Protein AF-A0A1Y1Q8K1-F1 (afdb_monomer)

Structure (mmCIF, N/CA/C/O backbone):
data_AF-A0A1Y1Q8K1-F1
#
_entry.id   AF-A0A1Y1Q8K1-F1
#
loop_
_atom_site.group_PDB
_atom_site.id
_atom_site.type_symbol
_atom_site.label_atom_id
_atom_site.label_alt_id
_atom_site.label_comp_id
_atom_site.label_asym_id
_atom_site.label_entity_id
_atom_site.label_seq_id
_atom_site.pdbx_PDB_ins_code
_atom_site.Cartn_x
_atom_site.Cartn_y
_atom_site.Cartn_z
_atom_site.occupancy
_atom_site.B_iso_or_equiv
_atom_site.auth_seq_id
_atom_site.auth_comp_id
_atom_site.auth_asym_id
_atom_site.auth_atom_id
_atom_site.pdbx_PDB_model_num
ATOM 1 N N . MET A 1 1 ? 0.335 31.095 -21.500 1.00 43.53 1 MET A N 1
ATOM 2 C CA . MET A 1 1 ? -0.579 29.959 -21.244 1.00 43.53 1 MET A CA 1
ATOM 3 C C . MET A 1 1 ? 0.100 28.657 -21.674 1.00 43.53 1 MET A C 1
ATOM 5 O O . MET A 1 1 ? -0.058 28.263 -22.816 1.00 43.53 1 MET A O 1
ATOM 9 N N . GLY A 1 2 ? 0.924 28.033 -20.820 1.00 52.88 2 GLY A N 1
ATOM 10 C CA . GLY A 1 2 ? 1.763 26.882 -21.225 1.00 52.88 2 GLY A CA 1
ATOM 11 C C . GLY A 1 2 ? 2.065 25.847 -20.132 1.00 52.88 2 GLY A C 1
ATOM 12 O O . GLY A 1 2 ? 2.843 24.931 -20.366 1.00 52.88 2 GLY A O 1
ATOM 13 N N . LEU A 1 3 ? 1.453 25.977 -18.949 1.00 52.53 3 LEU A N 1
ATOM 14 C CA . LEU A 1 3 ? 1.665 25.068 -17.810 1.00 52.53 3 LEU A CA 1
ATOM 15 C C . LEU A 1 3 ? 0.656 23.904 -17.752 1.00 52.53 3 LEU A C 1
ATOM 17 O O . LEU A 1 3 ? 0.888 22.942 -17.034 1.00 52.53 3 LEU A O 1
ATOM 21 N N . LEU A 1 4 ? -0.437 23.980 -18.523 1.00 53.12 4 LEU A N 1
ATOM 22 C CA . LEU A 1 4 ? -1.500 22.962 -18.601 1.00 53.12 4 LEU A CA 1
ATOM 23 C C . LEU A 1 4 ? -1.521 22.234 -19.957 1.00 53.12 4 LEU A C 1
ATOM 25 O O . LEU A 1 4 ? -2.520 21.631 -20.333 1.00 53.12 4 LEU A O 1
ATOM 29 N N . SER A 1 5 ? -0.436 22.332 -20.728 1.00 52.91 5 SER A N 1
ATOM 30 C CA . SER A 1 5 ? -0.277 21.501 -21.920 1.00 52.91 5 SER A CA 1
ATOM 31 C C . SER A 1 5 ? -0.007 20.070 -21.462 1.00 52.91 5 SER A C 1
ATOM 33 O O . SER A 1 5 ? 0.978 19.834 -20.761 1.00 52.91 5 SER A O 1
ATOM 35 N N . ALA A 1 6 ? -0.847 19.124 -21.889 1.00 56.03 6 ALA A N 1
ATOM 36 C CA . ALA A 1 6 ? -0.693 17.687 -21.636 1.00 56.03 6 ALA A CA 1
ATOM 37 C C . ALA A 1 6 ? 0.669 17.121 -22.095 1.00 56.03 6 ALA A C 1
ATOM 39 O O . ALA A 1 6 ? 1.026 16.005 -21.744 1.00 56.03 6 ALA A O 1
ATOM 40 N N . ASN A 1 7 ? 1.454 17.902 -22.843 1.00 55.75 7 ASN A N 1
ATOM 41 C CA . ASN A 1 7 ? 2.763 17.524 -23.360 1.00 55.75 7 ASN A CA 1
ATOM 42 C C . ASN A 1 7 ? 3.946 17.954 -22.467 1.00 55.75 7 ASN A C 1
ATOM 44 O O . ASN A 1 7 ? 5.096 17.851 -22.887 1.00 55.75 7 ASN A O 1
ATOM 48 N N . ASN A 1 8 ? 3.695 18.489 -21.264 1.00 59.06 8 ASN A N 1
ATOM 49 C CA . ASN A 1 8 ? 4.752 18.905 -20.342 1.00 59.06 8 ASN A CA 1
ATOM 50 C C . ASN A 1 8 ? 4.953 17.845 -19.235 1.00 59.06 8 ASN A C 1
ATOM 52 O O . ASN A 1 8 ? 4.028 17.630 -18.448 1.00 59.06 8 ASN A O 1
ATOM 56 N N . PRO A 1 9 ? 6.141 17.212 -19.114 1.00 60.16 9 PRO A N 1
ATOM 57 C CA . PRO A 1 9 ? 6.414 16.188 -18.098 1.00 60.16 9 PRO A CA 1
ATOM 58 C C . PRO A 1 9 ? 6.069 16.639 -16.670 1.00 60.16 9 PRO A C 1
ATOM 60 O O . PRO A 1 9 ? 5.627 15.837 -15.848 1.00 60.16 9 PRO A O 1
ATOM 63 N N . GLY A 1 10 ? 6.205 17.940 -16.385 1.00 65.31 10 GLY A N 1
ATOM 64 C CA . GLY A 1 10 ? 5.875 18.521 -15.083 1.00 65.31 10 GLY A CA 1
ATOM 65 C C . GLY A 1 10 ? 4.398 18.396 -14.692 1.00 65.31 10 GLY A C 1
ATOM 66 O O . GLY A 1 10 ? 4.093 18.338 -13.504 1.00 65.31 10 GLY A O 1
ATOM 67 N N . PHE A 1 11 ? 3.480 18.292 -15.658 1.00 67.75 11 PHE A N 1
ATOM 68 C CA . PHE A 1 11 ? 2.050 18.132 -15.387 1.00 67.75 11 PHE A CA 1
ATOM 69 C C . PHE A 1 11 ? 1.716 16.737 -14.836 1.00 67.75 11 PHE A C 1
ATOM 71 O O . PHE A 1 11 ? 0.899 16.613 -13.925 1.00 67.75 11 PHE A O 1
ATOM 78 N N . TYR A 1 12 ? 2.389 15.689 -15.320 1.00 66.12 12 TYR A N 1
ATOM 79 C CA . TYR A 1 12 ? 2.242 14.331 -14.782 1.00 66.12 12 TYR A CA 1
ATOM 80 C C . TYR A 1 12 ? 2.806 14.224 -13.365 1.00 66.12 12 TYR A C 1
ATOM 82 O O . TYR A 1 12 ? 2.171 13.644 -12.487 1.00 66.12 12 TYR A O 1
ATOM 90 N N . VAL A 1 13 ? 3.958 14.853 -13.116 1.00 70.00 13 VAL A N 1
ATOM 91 C CA . VAL A 1 13 ? 4.560 14.915 -11.776 1.00 70.00 13 VAL A CA 1
ATOM 92 C C . VAL A 1 13 ? 3.654 15.680 -10.808 1.00 70.00 13 VAL A C 1
ATOM 94 O O . VAL A 1 13 ? 3.443 15.228 -9.685 1.00 70.00 13 VAL A O 1
ATOM 97 N N . ALA A 1 14 ? 3.064 16.797 -11.243 1.00 73.94 14 ALA A N 1
ATOM 98 C CA . ALA A 1 14 ? 2.140 17.583 -10.429 1.00 73.94 14 ALA A CA 1
ATOM 99 C C . ALA A 1 14 ? 0.834 16.832 -10.119 1.00 73.94 14 ALA A C 1
ATOM 101 O O . ALA A 1 14 ? 0.368 16.881 -8.983 1.00 73.94 14 ALA A O 1
ATOM 102 N N . GLN A 1 15 ? 0.263 16.105 -11.084 1.00 73.06 15 GLN A N 1
ATOM 103 C CA . GLN A 1 15 ? -0.913 15.260 -10.850 1.00 73.06 15 GLN A CA 1
ATOM 104 C C . GLN A 1 15 ? -0.607 14.104 -9.897 1.00 73.06 15 GLN A C 1
ATOM 106 O O . GLN A 1 15 ? -1.359 13.886 -8.950 1.00 73.06 15 GLN A O 1
ATOM 111 N N . ALA A 1 16 ? 0.510 13.402 -10.100 1.00 69.62 16 ALA A N 1
ATOM 112 C CA . ALA A 1 16 ? 0.930 12.316 -9.221 1.00 69.6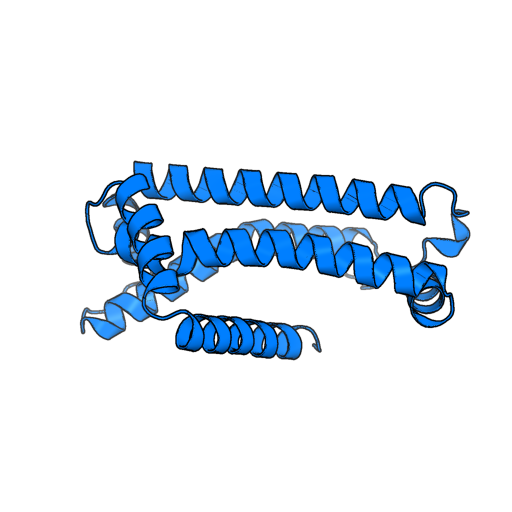2 16 ALA A CA 1
ATOM 113 C C . ALA A 1 16 ? 1.173 12.820 -7.790 1.00 69.62 16 ALA A C 1
ATOM 115 O O . ALA A 1 16 ? 0.673 12.230 -6.834 1.00 69.62 16 ALA A O 1
ATOM 116 N N . ALA A 1 17 ? 1.867 13.952 -7.636 1.00 69.31 17 ALA A N 1
ATOM 117 C CA . ALA A 1 17 ? 2.089 14.587 -6.340 1.00 69.31 17 ALA A CA 1
ATOM 118 C C . ALA A 1 17 ? 0.776 15.064 -5.696 1.00 69.31 17 ALA A C 1
ATOM 120 O O . ALA A 1 17 ? 0.555 14.844 -4.505 1.00 69.31 17 ALA A O 1
ATOM 121 N N . GLY A 1 18 ? -0.119 15.670 -6.481 1.00 71.19 18 GLY A N 1
ATOM 122 C CA . GLY A 1 18 ? -1.431 16.126 -6.028 1.00 71.19 18 GLY A CA 1
ATOM 123 C C . GLY A 1 18 ? -2.316 14.978 -5.549 1.00 71.19 18 GLY A C 1
ATOM 124 O O . GLY A 1 18 ? -2.902 15.069 -4.474 1.00 71.19 18 GLY A O 1
ATOM 125 N N . PHE A 1 19 ? -2.361 13.868 -6.287 1.00 73.69 19 PHE A N 1
ATOM 126 C CA . PHE A 1 19 ? -3.080 12.662 -5.879 1.00 73.69 19 PHE A CA 1
ATOM 127 C C . PHE A 1 19 ? -2.459 12.018 -4.636 1.00 73.69 19 PHE A C 1
ATOM 129 O O . PHE A 1 19 ? -3.180 11.613 -3.731 1.00 73.69 19 PHE A O 1
ATOM 136 N N . MET A 1 20 ? -1.130 11.966 -4.541 1.00 70.62 20 MET A N 1
ATOM 137 C CA . MET A 1 20 ? -0.438 11.401 -3.380 1.00 70.62 20 MET A CA 1
ATOM 138 C C . MET A 1 20 ? -0.690 12.215 -2.102 1.00 70.62 20 MET A C 1
ATOM 140 O O . MET A 1 20 ? -0.784 11.643 -1.018 1.00 70.62 20 MET A O 1
ATOM 144 N N . LEU A 1 21 ? -0.848 13.537 -2.233 1.00 69.19 21 LEU A N 1
ATOM 145 C CA . LEU A 1 21 ? -1.208 14.430 -1.135 1.00 69.19 21 LEU A CA 1
ATOM 146 C C . LEU A 1 21 ? -2.698 14.357 -0.795 1.00 69.19 21 LEU A C 1
ATOM 148 O O . LEU A 1 21 ? -3.026 14.198 0.371 1.00 69.19 21 LEU A O 1
ATOM 152 N N . LEU A 1 22 ? -3.599 14.466 -1.776 1.00 68.00 22 LEU A N 1
ATOM 153 C CA . LEU A 1 22 ? -5.049 14.573 -1.552 1.00 68.00 22 LEU A CA 1
ATOM 154 C C . LEU A 1 22 ? -5.743 13.219 -1.357 1.00 68.00 22 LEU A C 1
ATOM 156 O O . LEU A 1 22 ? -6.717 13.130 -0.610 1.00 68.00 22 LEU A O 1
ATOM 160 N N . GLY A 1 23 ? -5.249 12.167 -2.006 1.00 66.00 23 GLY A N 1
ATOM 161 C CA . GLY A 1 23 ? -5.830 10.823 -2.018 1.00 66.00 23 GLY A CA 1
ATOM 162 C C . GLY A 1 23 ? -6.049 10.236 -0.622 1.00 66.00 23 GLY A C 1
ATOM 163 O O . GLY A 1 23 ? -7.168 9.811 -0.334 1.00 66.00 23 GLY A O 1
ATOM 164 N N . PRO A 1 24 ? -5.055 10.269 0.287 1.00 63.66 24 PRO A N 1
ATOM 165 C CA . PRO A 1 24 ? -5.231 9.803 1.660 1.00 63.66 24 PRO A CA 1
ATOM 166 C C . PRO A 1 24 ? -6.322 10.569 2.420 1.00 63.66 24 PRO A C 1
ATOM 168 O O . PRO A 1 24 ? -7.135 9.951 3.104 1.00 63.66 24 PRO A O 1
ATOM 171 N N . PHE A 1 25 ? -6.398 11.897 2.274 1.00 63.59 25 PHE A N 1
ATOM 172 C CA . PHE A 1 25 ? -7.424 12.701 2.951 1.00 63.59 25 PHE A CA 1
ATOM 173 C C . PHE A 1 25 ? -8.827 12.425 2.406 1.00 63.59 25 PHE A C 1
ATOM 175 O O . PHE A 1 25 ? -9.774 12.304 3.183 1.00 63.59 25 PHE A O 1
ATOM 182 N N . LEU A 1 26 ? -8.963 12.285 1.084 1.00 68.12 26 LEU A N 1
ATOM 183 C CA . LEU A 1 26 ? -10.236 11.948 0.445 1.00 68.12 26 LEU A CA 1
ATOM 184 C C . LEU A 1 26 ? -10.705 10.542 0.836 1.00 68.12 26 LEU A C 1
ATOM 186 O O . LEU A 1 26 ? -11.867 10.370 1.201 1.00 68.12 26 LEU A O 1
ATOM 190 N N . ALA A 1 27 ? -9.804 9.556 0.828 1.00 68.00 27 ALA A N 1
ATOM 191 C CA . ALA A 1 27 ? -10.105 8.188 1.241 1.00 68.00 27 ALA A CA 1
ATOM 192 C C . ALA A 1 27 ? -10.562 8.121 2.706 1.00 68.00 27 ALA A C 1
ATOM 194 O O . ALA A 1 27 ? -11.553 7.459 3.012 1.00 68.00 27 ALA A O 1
ATOM 195 N N . LEU A 1 28 ? -9.896 8.855 3.603 1.00 63.88 28 LEU A N 1
ATOM 196 C CA . LEU A 1 28 ? -10.289 8.951 5.012 1.00 63.88 28 LEU A CA 1
ATOM 197 C C . LEU A 1 28 ? -11.667 9.606 5.184 1.00 63.88 28 LEU A C 1
ATOM 199 O O . LEU A 1 28 ? -12.483 9.115 5.963 1.00 63.88 28 LEU A O 1
ATOM 203 N N . GLY A 1 29 ? -11.953 10.677 4.438 1.00 62.97 29 GLY A N 1
ATOM 204 C CA . GLY A 1 29 ? -13.259 11.339 4.462 1.00 62.97 29 GLY A CA 1
ATOM 205 C C . GLY A 1 29 ? -14.397 10.431 3.983 1.00 62.97 29 GLY A C 1
ATOM 206 O O . GLY A 1 29 ? -15.439 10.353 4.634 1.00 62.97 29 GLY A O 1
ATOM 207 N N . LEU A 1 30 ? -14.189 9.705 2.879 1.00 66.94 30 LEU A N 1
ATOM 208 C CA . LEU A 1 30 ? -15.164 8.752 2.333 1.00 66.94 30 LEU A CA 1
ATOM 209 C C . LEU A 1 30 ? -15.401 7.560 3.268 1.00 66.94 30 LEU A C 1
ATOM 211 O O . LEU A 1 30 ? -16.545 7.133 3.438 1.00 66.94 30 LEU A O 1
ATOM 215 N N . TYR A 1 31 ? -14.342 7.047 3.896 1.00 67.75 31 TYR A N 1
ATOM 216 C CA . TYR A 1 31 ? -14.444 5.943 4.845 1.00 67.75 31 TYR A CA 1
ATOM 217 C C . TYR A 1 31 ? -15.311 6.318 6.055 1.00 67.75 31 TYR A C 1
ATOM 219 O O . TYR A 1 31 ? -16.233 5.585 6.416 1.00 67.75 31 TYR A O 1
ATOM 227 N N . ASP A 1 32 ? -15.073 7.492 6.644 1.00 63.34 32 ASP A N 1
ATOM 228 C CA . ASP A 1 32 ? -15.844 7.953 7.800 1.00 63.34 32 ASP A CA 1
ATOM 229 C C . ASP A 1 32 ? -17.311 8.260 7.442 1.00 63.34 32 ASP A C 1
ATOM 231 O O . ASP A 1 32 ? -18.221 7.951 8.211 1.00 63.34 32 ASP A O 1
ATOM 235 N N . LEU A 1 33 ? -17.569 8.778 6.235 1.00 65.75 33 LEU A N 1
ATOM 236 C CA . LEU A 1 33 ? -18.927 8.951 5.702 1.00 65.75 33 LEU A CA 1
ATOM 237 C C . LEU A 1 33 ? -19.675 7.620 5.570 1.00 65.75 33 LEU A C 1
ATOM 239 O O . LEU A 1 33 ? -20.832 7.524 5.988 1.00 65.75 33 LEU A O 1
ATOM 243 N N . SER A 1 34 ? -19.026 6.595 5.009 1.00 68.88 34 SER A N 1
ATOM 244 C CA . SER A 1 34 ? -19.606 5.253 4.879 1.00 68.88 34 SER A CA 1
ATOM 245 C C . SER A 1 34 ? -19.922 4.649 6.247 1.00 68.88 34 SER A C 1
ATOM 247 O O . SER A 1 34 ? -20.991 4.069 6.441 1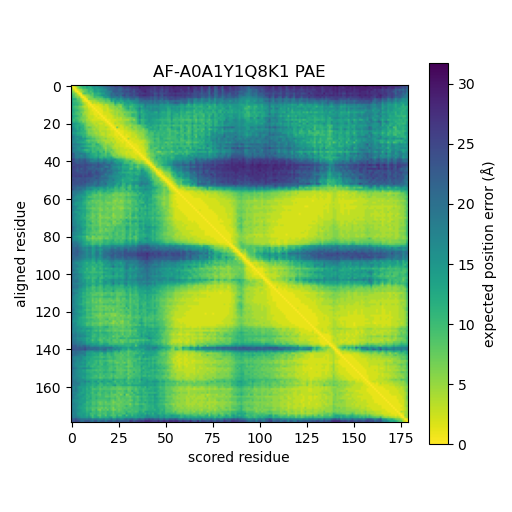.00 68.88 34 SER A O 1
ATOM 249 N N . TYR A 1 35 ? -19.025 4.827 7.217 1.00 64.38 35 TYR A N 1
ATOM 250 C CA . TYR A 1 35 ? -19.197 4.312 8.571 1.00 64.38 35 TYR A CA 1
ATOM 251 C C . TYR A 1 35 ? -20.341 5.002 9.329 1.00 64.38 35 TYR A C 1
ATOM 253 O O . TYR A 1 35 ? -21.223 4.331 9.863 1.00 64.38 35 TYR A O 1
ATOM 261 N N . ARG A 1 36 ? -20.409 6.338 9.317 1.00 65.81 36 ARG A N 1
ATOM 262 C CA . ARG A 1 36 ? -21.508 7.083 9.964 1.00 65.81 36 ARG A CA 1
ATOM 263 C C . ARG A 1 36 ? -22.864 6.772 9.347 1.00 65.81 36 ARG A C 1
ATOM 265 O O . ARG A 1 36 ? -23.854 6.663 10.068 1.00 65.81 36 ARG A O 1
ATOM 272 N N . ARG A 1 37 ? -22.901 6.561 8.027 1.00 68.00 37 ARG A N 1
ATOM 273 C CA . ARG A 1 37 ? -24.105 6.102 7.325 1.00 68.00 37 ARG A CA 1
ATOM 274 C C . ARG A 1 37 ? -24.545 4.719 7.805 1.00 68.00 37 ARG A C 1
ATOM 276 O O . ARG A 1 37 ? -25.741 4.507 7.970 1.00 68.00 37 ARG A O 1
ATOM 283 N N . ALA A 1 38 ? -23.607 3.808 8.070 1.00 68.56 38 ALA A N 1
ATOM 284 C CA . ALA A 1 38 ? -23.911 2.493 8.634 1.00 68.56 38 ALA A CA 1
ATOM 285 C C . ALA A 1 38 ? -24.443 2.561 10.082 1.00 68.56 38 ALA A C 1
ATOM 287 O O . ALA A 1 38 ? -25.165 1.660 10.499 1.00 68.56 38 ALA A O 1
ATOM 288 N N . GLN A 1 39 ? -24.137 3.629 10.830 1.00 70.19 39 GLN A N 1
ATOM 289 C CA . GLN A 1 39 ? -24.613 3.845 12.206 1.00 70.19 39 GLN A CA 1
ATOM 290 C C . GLN A 1 39 ? -25.857 4.740 12.323 1.00 70.19 39 GLN A C 1
ATOM 292 O O . GLN A 1 39 ? -26.363 4.936 13.425 1.00 70.19 39 GLN A O 1
ATOM 297 N N . GLY A 1 40 ? -26.373 5.273 11.210 1.00 67.38 40 GLY A N 1
ATOM 298 C CA . GLY A 1 40 ? -27.548 6.152 11.212 1.00 67.38 40 GLY A CA 1
ATOM 299 C C . GLY A 1 40 ? -27.302 7.544 11.813 1.00 67.38 40 GLY A C 1
ATOM 300 O O . GLY A 1 40 ? -28.262 8.244 12.130 1.00 67.38 40 GLY A O 1
ATOM 301 N N . GLU A 1 41 ? -26.042 7.962 11.974 1.00 62.44 41 GLU A N 1
ATOM 302 C CA . GLU A 1 41 ? -25.697 9.276 12.527 1.00 62.44 41 GLU A CA 1
ATOM 303 C C . GLU A 1 41 ? -25.770 10.398 11.467 1.00 62.44 41 GLU A C 1
ATOM 305 O O . GLU A 1 41 ? -25.436 10.179 10.297 1.00 62.44 41 GLU A O 1
ATOM 310 N N . PRO A 1 42 ? -26.157 11.634 11.850 1.00 57.09 42 PRO A N 1
ATOM 311 C CA . PRO A 1 42 ? -26.218 12.767 10.931 1.00 57.09 42 PRO A CA 1
ATOM 312 C C . PRO A 1 42 ? -24.826 13.149 10.401 1.00 57.09 42 PRO A C 1
ATOM 314 O O . PRO A 1 42 ? -23.887 13.429 11.147 1.00 57.09 42 PRO A O 1
ATOM 317 N N . THR A 1 43 ? -24.695 13.191 9.076 1.00 51.12 43 THR A N 1
ATOM 318 C CA . THR A 1 43 ? -23.429 13.384 8.360 1.00 51.12 43 THR A CA 1
ATOM 319 C C . THR A 1 43 ? -23.018 14.859 8.296 1.00 51.12 43 THR A C 1
ATOM 321 O O . THR A 1 43 ? -23.655 15.656 7.604 1.00 51.12 43 THR A O 1
ATOM 324 N N . ARG A 1 44 ? -21.914 15.237 8.954 1.00 55.41 44 ARG A N 1
ATOM 325 C CA . ARG A 1 44 ? -21.219 16.523 8.741 1.00 55.41 44 ARG A CA 1
ATOM 326 C C . ARG A 1 44 ? -19.727 16.281 8.483 1.00 55.41 44 ARG A C 1
ATOM 328 O O . ARG A 1 44 ? -19.008 15.883 9.394 1.00 55.41 44 ARG A O 1
ATOM 335 N N . PHE A 1 45 ? -19.265 16.600 7.267 1.00 50.62 45 PHE A N 1
ATOM 336 C CA . PHE A 1 45 ? -17.879 16.444 6.772 1.00 50.62 45 PHE A CA 1
ATOM 337 C C . PHE A 1 45 ? -16.786 16.928 7.747 1.00 50.62 45 PHE A C 1
ATOM 339 O O . PHE A 1 45 ? -15.719 16.332 7.840 1.00 50.62 45 PHE A O 1
ATOM 346 N N . VAL A 1 46 ? -17.048 17.999 8.503 1.00 48.62 46 VAL A N 1
ATOM 347 C CA . VAL A 1 46 ? -16.066 18.618 9.412 1.00 48.62 46 VAL A CA 1
ATOM 348 C C . VAL A 1 46 ? -15.892 17.826 10.719 1.00 48.62 46 VAL A C 1
ATOM 350 O O . VAL A 1 46 ? -14.826 17.857 11.325 1.00 48.62 46 VAL A O 1
ATOM 353 N N . GLN A 1 47 ? -16.898 17.054 11.145 1.00 48.28 47 GLN A N 1
ATOM 354 C CA . GLN A 1 47 ? -16.799 16.204 12.340 1.00 48.28 47 GLN A CA 1
ATOM 355 C C . GLN A 1 47 ? -16.121 14.855 12.054 1.00 48.28 47 GLN A C 1
ATOM 357 O O . GLN A 1 47 ? -15.657 14.203 12.989 1.00 48.28 47 GLN A O 1
ATOM 362 N N . SER A 1 48 ? -15.993 14.459 10.783 1.00 47.44 48 SER A N 1
ATOM 363 C CA . SER A 1 48 ? -15.263 13.257 10.359 1.00 47.44 48 SER A CA 1
ATOM 364 C C . SER A 1 48 ? -13.764 13.326 10.642 1.00 47.44 48 SER A C 1
ATOM 366 O O . SER A 1 48 ? -13.171 12.355 11.105 1.00 47.44 48 SER A O 1
ATOM 368 N N . ALA A 1 49 ? -13.165 14.510 10.503 1.00 49.69 49 ALA A N 1
ATOM 369 C CA . ALA A 1 49 ? -11.776 14.746 10.897 1.00 49.69 49 ALA A CA 1
ATOM 370 C C . ALA A 1 49 ? -11.540 14.567 12.415 1.00 49.69 49 ALA A C 1
ATOM 372 O O . ALA A 1 49 ? -10.425 14.280 12.839 1.00 49.69 49 ALA A O 1
ATOM 373 N N . VAL A 1 50 ? -12.586 14.676 13.245 1.00 50.16 50 VAL A N 1
ATOM 374 C CA . VAL A 1 50 ? -12.503 14.496 14.707 1.00 50.16 50 VAL A CA 1
ATOM 375 C C . VAL A 1 50 ? -12.511 13.011 15.100 1.00 50.16 50 VAL A C 1
ATOM 377 O O . VAL A 1 50 ? -11.997 12.656 16.158 1.00 50.16 50 VAL A O 1
ATOM 380 N N . ALA A 1 51 ? -13.002 12.106 14.244 1.00 52.31 51 ALA A N 1
ATOM 381 C CA . ALA A 1 51 ? -12.921 10.663 14.492 1.00 52.31 51 ALA A CA 1
ATOM 382 C C . ALA A 1 51 ? -11.466 10.150 14.461 1.00 52.31 51 ALA A C 1
ATOM 384 O O . ALA A 1 51 ? -11.105 9.301 15.279 1.00 52.31 51 ALA A O 1
ATOM 385 N N . LEU A 1 52 ? -10.599 10.754 13.630 1.00 51.50 52 LEU A N 1
ATOM 386 C CA . LEU A 1 52 ? -9.146 10.511 13.652 1.00 51.50 52 LEU A CA 1
ATOM 387 C C . LEU A 1 52 ? -8.512 10.791 15.028 1.00 51.50 52 LEU A C 1
ATOM 389 O O . LEU A 1 52 ? -7.494 10.191 15.372 1.00 51.50 52 LEU A O 1
ATOM 393 N N . LEU A 1 53 ? -9.118 11.661 15.843 1.00 53.81 53 LEU A N 1
ATOM 394 C CA . LEU A 1 53 ? -8.614 12.037 17.167 1.00 53.81 53 LEU A CA 1
ATOM 395 C C . LEU A 1 53 ? -9.001 11.043 18.276 1.00 53.81 53 LEU A C 1
ATOM 397 O O . LEU A 1 53 ? -8.539 11.197 19.406 1.00 53.81 53 LEU A O 1
ATOM 401 N N . ARG A 1 54 ? -9.799 9.998 17.996 1.00 61.50 54 ARG A N 1
ATOM 402 C CA . ARG A 1 54 ? -10.121 8.960 18.998 1.00 61.50 54 ARG A CA 1
ATOM 403 C C . ARG A 1 54 ? -8.956 8.007 19.272 1.00 61.50 54 ARG A C 1
ATOM 405 O O . ARG A 1 54 ? -8.823 7.543 20.404 1.00 61.50 54 ARG A O 1
ATOM 412 N N . ASN A 1 55 ? -8.134 7.713 18.261 1.00 69.25 55 ASN A N 1
ATOM 413 C CA . ASN A 1 55 ? -6.943 6.864 18.383 1.00 69.25 55 ASN A CA 1
ATOM 414 C C . ASN A 1 55 ? -5.789 7.344 17.470 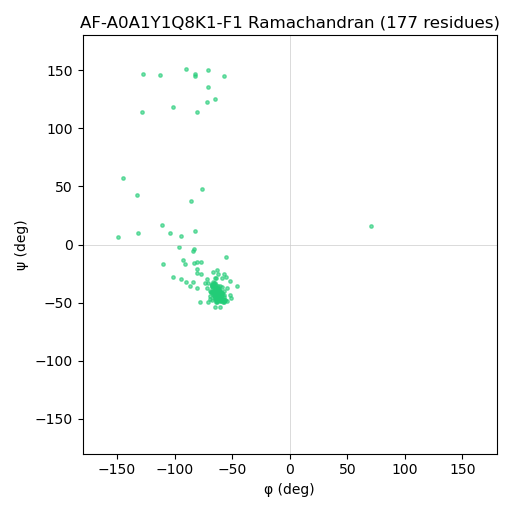1.00 69.25 55 ASN A C 1
ATOM 416 O O . ASN A 1 55 ? -5.297 6.586 16.627 1.00 69.25 55 ASN A O 1
ATOM 420 N N . PRO A 1 56 ? -5.347 8.608 17.615 1.00 72.19 56 PRO A N 1
ATOM 421 C CA . PRO A 1 56 ? -4.451 9.246 16.655 1.00 72.19 56 PRO A CA 1
ATOM 422 C C . PRO A 1 56 ? -3.082 8.571 16.625 1.00 72.19 56 PRO A C 1
ATOM 424 O O . PRO A 1 56 ? -2.487 8.450 15.562 1.00 72.19 56 PRO A O 1
ATOM 427 N N . VAL A 1 57 ? -2.597 8.069 17.765 1.00 80.44 57 VAL A N 1
ATOM 428 C CA . VAL A 1 57 ? -1.283 7.422 17.860 1.00 80.44 57 VAL A CA 1
ATOM 429 C C . VAL A 1 57 ? -1.237 6.137 17.036 1.00 80.44 57 VAL A C 1
ATOM 431 O O . VAL A 1 57 ? -0.375 6.008 16.174 1.00 80.44 57 VAL A O 1
ATOM 434 N N . ASN A 1 58 ? -2.168 5.198 17.241 1.00 83.06 58 ASN A N 1
ATOM 435 C CA . ASN A 1 58 ? -2.142 3.932 16.501 1.00 83.06 58 ASN A CA 1
ATOM 436 C C . ASN A 1 58 ? -2.441 4.132 15.010 1.00 83.06 58 ASN A C 1
ATOM 438 O O . ASN A 1 58 ? -1.834 3.460 14.179 1.00 83.06 58 ASN A O 1
ATOM 442 N N . LEU A 1 59 ? -3.327 5.074 14.669 1.00 80.56 59 LEU A N 1
ATOM 443 C CA . LEU A 1 59 ? -3.604 5.427 13.278 1.00 80.56 59 LEU A CA 1
ATOM 444 C C . LEU A 1 59 ? -2.368 6.041 12.603 1.00 80.56 59 LEU A C 1
ATOM 446 O O . LEU A 1 59 ? -2.037 5.669 11.482 1.00 80.56 59 LEU A O 1
ATOM 450 N N . THR A 1 60 ? -1.649 6.923 13.304 1.00 80.94 60 THR A N 1
ATOM 451 C CA . THR A 1 60 ? -0.406 7.533 12.806 1.00 80.94 60 THR A CA 1
ATOM 452 C C . THR A 1 60 ? 0.692 6.490 12.657 1.00 80.94 60 THR A C 1
ATOM 454 O O . THR A 1 60 ? 1.358 6.461 11.632 1.00 80.94 60 THR A O 1
ATOM 457 N N . LEU A 1 61 ? 0.858 5.585 13.625 1.00 86.12 61 LEU A N 1
ATOM 458 C CA . LEU A 1 61 ? 1.812 4.476 13.521 1.00 86.12 61 LEU A CA 1
ATOM 459 C C . LEU A 1 61 ? 1.493 3.564 12.333 1.00 86.12 61 LEU A C 1
ATOM 461 O O . LEU A 1 61 ? 2.401 3.152 11.615 1.00 86.12 61 LEU A O 1
ATOM 465 N N . TYR A 1 62 ? 0.213 3.279 12.093 1.00 87.94 62 TYR A N 1
ATOM 466 C CA . TYR A 1 62 ? -0.200 2.494 10.936 1.00 87.94 62 TYR A CA 1
ATOM 467 C C . TYR A 1 62 ? 0.023 3.241 9.613 1.00 87.94 62 TYR A C 1
ATOM 469 O O . TYR A 1 62 ? 0.514 2.657 8.648 1.00 87.94 62 TYR A O 1
ATOM 477 N N . ALA A 1 63 ? -0.262 4.543 9.574 1.00 84.06 63 ALA A N 1
ATOM 478 C CA . ALA A 1 63 ? 0.028 5.392 8.423 1.00 84.06 63 ALA A CA 1
ATOM 479 C C . ALA A 1 63 ? 1.536 5.475 8.141 1.00 84.06 63 ALA A C 1
ATOM 481 O O . ALA A 1 63 ? 1.941 5.394 6.986 1.00 84.06 63 ALA A O 1
ATOM 482 N N . LEU A 1 64 ? 2.373 5.566 9.180 1.00 86.31 64 LEU A N 1
ATOM 483 C CA . LEU A 1 64 ? 3.831 5.511 9.061 1.00 86.31 64 LEU A CA 1
ATOM 484 C C . LEU A 1 64 ? 4.294 4.155 8.528 1.00 86.31 64 LEU A C 1
ATOM 486 O O . LEU A 1 64 ? 5.114 4.123 7.619 1.00 86.31 64 LEU A O 1
ATOM 490 N N . PHE A 1 65 ? 3.735 3.050 9.026 1.00 89.69 65 PHE A N 1
ATOM 491 C CA . PHE A 1 65 ? 4.018 1.709 8.510 1.00 89.69 65 PHE A CA 1
ATOM 492 C C . PHE A 1 65 ? 3.705 1.596 7.010 1.00 89.69 65 PHE A C 1
ATOM 494 O O . PHE A 1 65 ? 4.564 1.178 6.231 1.00 89.69 65 PHE A O 1
ATOM 501 N N . LEU A 1 66 ? 2.512 2.027 6.583 1.00 88.69 66 LEU A N 1
ATOM 502 C CA . LEU A 1 66 ? 2.139 2.051 5.166 1.00 88.69 66 LEU A CA 1
ATOM 503 C C . LEU A 1 66 ? 3.011 3.018 4.354 1.00 88.69 66 LEU A C 1
ATOM 505 O O . LEU A 1 66 ? 3.378 2.706 3.224 1.00 88.69 66 LEU A O 1
ATOM 509 N N . GLY A 1 67 ? 3.389 4.160 4.930 1.00 85.69 67 GLY A N 1
ATOM 510 C CA . GLY A 1 67 ? 4.306 5.120 4.321 1.00 85.69 67 GLY A CA 1
ATOM 511 C C . GLY A 1 67 ? 5.693 4.524 4.082 1.00 85.69 67 GLY A C 1
ATOM 512 O O . GLY A 1 67 ? 6.226 4.629 2.981 1.00 85.69 67 GLY A O 1
ATOM 513 N N . THR A 1 68 ? 6.262 3.822 5.063 1.00 89.12 68 THR A N 1
ATOM 514 C CA . THR A 1 68 ? 7.521 3.082 4.898 1.00 89.12 68 THR A CA 1
ATOM 515 C C . THR A 1 68 ? 7.387 2.000 3.834 1.00 89.12 68 THR A C 1
ATOM 517 O O . THR A 1 68 ? 8.262 1.875 2.983 1.00 89.12 68 THR A O 1
ATOM 520 N N . LEU A 1 69 ? 6.280 1.255 3.829 1.00 92.06 69 LEU A N 1
ATOM 521 C CA . LEU A 1 69 ? 6.003 0.237 2.816 1.00 92.06 69 LEU A CA 1
ATOM 522 C C . LEU A 1 69 ? 5.936 0.848 1.406 1.00 92.06 69 LEU A C 1
ATOM 524 O O . LEU A 1 69 ? 6.505 0.290 0.471 1.00 92.06 69 LEU A O 1
ATOM 528 N N . MET A 1 70 ? 5.334 2.030 1.265 1.00 86.00 70 MET A N 1
ATOM 529 C CA . MET A 1 70 ? 5.293 2.792 0.014 1.00 86.00 70 MET A CA 1
ATOM 530 C C . MET A 1 70 ? 6.684 3.273 -0.425 1.00 86.00 70 MET A C 1
ATOM 532 O O . MET A 1 70 ? 7.033 3.170 -1.598 1.00 86.00 70 MET A O 1
ATOM 536 N N . LEU A 1 71 ? 7.511 3.762 0.502 1.00 88.62 71 LEU A N 1
ATOM 537 C CA . LEU A 1 71 ? 8.892 4.163 0.206 1.00 88.62 71 LEU A CA 1
ATOM 538 C C . LEU A 1 71 ? 9.759 2.969 -0.210 1.00 88.62 71 LEU A C 1
ATOM 540 O O . LEU A 1 71 ? 10.578 3.087 -1.124 1.00 88.62 71 LEU A O 1
ATOM 544 N N . LEU A 1 72 ? 9.561 1.810 0.422 1.00 93.44 72 LEU A N 1
ATOM 545 C CA . LEU A 1 72 ? 10.206 0.560 0.025 1.00 93.44 72 LEU A CA 1
ATOM 546 C C . LEU A 1 72 ? 9.751 0.125 -1.368 1.00 93.44 72 LEU A C 1
ATOM 548 O O . LEU A 1 72 ? 10.592 -0.250 -2.181 1.00 93.44 72 LEU A O 1
ATOM 552 N N . TRP A 1 73 ? 8.459 0.236 -1.676 1.00 91.38 73 TRP A N 1
ATOM 553 C CA . TRP A 1 73 ? 7.933 -0.026 -3.013 1.00 91.38 73 TRP A CA 1
ATOM 554 C C . TRP A 1 73 ? 8.558 0.892 -4.070 1.00 91.38 73 TRP A C 1
ATOM 556 O O . TRP A 1 73 ? 9.045 0.399 -5.088 1.00 91.38 73 TRP A O 1
ATOM 566 N N . LEU A 1 74 ? 8.612 2.205 -3.824 1.00 87.75 74 LEU A N 1
ATOM 567 C CA . LEU A 1 74 ? 9.253 3.175 -4.721 1.00 87.75 74 LEU A CA 1
ATOM 568 C C . LEU A 1 74 ? 10.737 2.848 -4.930 1.00 87.75 74 LEU A C 1
ATOM 570 O O . LEU A 1 74 ? 11.235 2.857 -6.057 1.00 87.75 74 LEU A O 1
ATOM 574 N N . SER A 1 75 ? 11.432 2.495 -3.848 1.00 90.75 75 SER A N 1
ATOM 575 C CA . SER A 1 75 ? 12.842 2.109 -3.891 1.00 90.75 75 SER A CA 1
ATOM 576 C C . SER A 1 75 ? 13.044 0.841 -4.719 1.00 90.75 75 SER A C 1
ATOM 578 O O . SER A 1 75 ? 13.859 0.845 -5.640 1.00 90.75 75 SER A O 1
ATOM 580 N N . MET A 1 76 ? 12.264 -0.213 -4.468 1.00 91.69 76 MET A N 1
ATOM 581 C CA . MET A 1 76 ? 12.330 -1.469 -5.223 1.00 91.69 76 MET A CA 1
ATOM 582 C C . MET A 1 76 ? 11.957 -1.274 -6.694 1.00 91.69 76 MET A C 1
ATOM 584 O O . MET A 1 76 ? 12.656 -1.773 -7.572 1.00 91.69 76 MET A O 1
ATOM 588 N N . SER A 1 77 ? 10.930 -0.476 -6.979 1.00 88.06 77 SER A N 1
ATOM 589 C CA . SER A 1 77 ? 10.535 -0.098 -8.340 1.00 88.06 77 SER A CA 1
ATOM 590 C C . SER A 1 77 ? 11.682 0.577 -9.092 1.00 88.06 77 SER A C 1
ATOM 592 O O . SER A 1 77 ? 11.959 0.231 -10.238 1.00 88.06 77 SER A O 1
ATOM 594 N N . SER A 1 78 ? 12.407 1.491 -8.436 1.00 85.44 78 SER A N 1
ATOM 595 C CA . SER A 1 78 ? 13.574 2.155 -9.031 1.00 85.44 78 SER A CA 1
ATOM 596 C C . SER A 1 78 ? 14.732 1.195 -9.309 1.00 85.44 78 SER A C 1
ATOM 598 O O . SER A 1 78 ? 15.497 1.400 -10.250 1.00 85.44 78 SER A O 1
ATOM 600 N N . VAL A 1 79 ? 14.898 0.163 -8.476 1.00 90.56 79 VAL A N 1
ATOM 601 C CA . VAL A 1 79 ? 15.927 -0.863 -8.661 1.00 90.56 79 VAL A CA 1
ATOM 602 C C . VAL A 1 79 ? 15.557 -1.735 -9.850 1.00 90.56 79 VAL A C 1
ATOM 604 O O . VAL A 1 79 ? 16.375 -1.877 -10.749 1.00 90.56 79 VAL A O 1
ATOM 607 N N . VAL A 1 80 ? 14.319 -2.235 -9.917 1.00 89.25 80 VAL A N 1
ATOM 608 C CA . VAL A 1 80 ? 13.831 -3.010 -11.068 1.00 89.25 80 VAL A CA 1
ATOM 609 C C . VAL A 1 80 ? 13.955 -2.191 -12.354 1.00 89.25 80 VAL A C 1
ATOM 611 O O . VAL A 1 80 ? 14.507 -2.680 -13.331 1.00 89.25 80 VAL A O 1
ATOM 614 N N . MET A 1 81 ? 13.556 -0.918 -12.350 1.00 84.00 81 MET A N 1
ATOM 615 C CA . MET A 1 81 ? 13.713 -0.043 -13.517 1.00 84.00 81 MET A CA 1
ATOM 616 C C . MET A 1 81 ? 15.180 0.070 -13.961 1.00 84.00 81 MET A C 1
ATOM 618 O O . MET A 1 81 ? 15.486 -0.106 -15.135 1.00 84.00 81 MET A O 1
ATOM 622 N N . ARG A 1 82 ? 16.107 0.298 -13.024 1.00 85.81 82 ARG A N 1
ATOM 623 C CA . ARG A 1 82 ? 17.542 0.399 -13.333 1.00 85.81 82 ARG A CA 1
ATOM 624 C C . ARG A 1 82 ? 18.155 -0.917 -13.803 1.00 85.81 82 ARG A C 1
ATOM 626 O O . ARG A 1 82 ? 19.002 -0.889 -14.683 1.00 85.81 82 ARG A O 1
ATOM 633 N N . LEU A 1 83 ? 17.733 -2.053 -13.252 1.00 87.56 83 LEU A N 1
ATOM 634 C CA . LEU A 1 83 ? 18.258 -3.367 -13.634 1.00 87.56 83 LEU A CA 1
ATOM 635 C C . LEU A 1 83 ? 17.949 -3.725 -15.090 1.00 87.56 83 LEU A C 1
ATOM 637 O O . LEU A 1 83 ? 18.760 -4.376 -15.738 1.00 87.56 83 LEU A O 1
ATOM 641 N N . PHE A 1 84 ? 16.785 -3.317 -15.595 1.00 83.12 84 PHE A N 1
ATOM 642 C CA . PHE A 1 84 ? 16.367 -3.630 -16.961 1.00 83.12 84 PHE A CA 1
ATOM 643 C C . PHE A 1 84 ? 16.708 -2.523 -17.963 1.00 83.12 84 PHE A C 1
ATOM 645 O O . PHE A 1 84 ? 16.942 -2.819 -19.132 1.00 83.12 84 PHE A O 1
ATOM 652 N N . PHE A 1 85 ? 16.739 -1.263 -17.520 1.00 78.81 85 PHE A N 1
ATOM 653 C CA . PHE A 1 85 ? 16.789 -0.097 -18.406 1.00 78.81 85 PHE A CA 1
ATOM 654 C C . PHE A 1 85 ? 17.850 0.946 -18.033 1.00 78.81 85 PHE A C 1
ATOM 656 O O . PHE A 1 85 ? 17.857 2.035 -18.601 1.00 78.81 85 PHE A O 1
ATOM 663 N N . GLY A 1 86 ? 18.751 0.643 -17.094 1.00 73.56 86 GLY A N 1
ATOM 664 C CA . GLY A 1 86 ? 19.771 1.582 -16.611 1.00 73.56 86 GLY A CA 1
ATOM 665 C C . GLY A 1 86 ? 20.719 2.108 -17.694 1.00 73.56 86 GLY A C 1
ATOM 666 O O . GLY A 1 86 ? 21.165 3.246 -17.589 1.00 73.56 86 GLY A O 1
ATOM 667 N N . ASP A 1 87 ? 20.950 1.319 -18.746 1.00 70.75 87 ASP A N 1
ATOM 668 C CA . ASP A 1 87 ? 21.881 1.637 -19.836 1.00 70.75 87 ASP A CA 1
ATOM 669 C C . ASP A 1 87 ? 21.178 2.087 -21.134 1.00 70.75 87 ASP A C 1
ATOM 671 O O . ASP A 1 87 ? 21.815 2.195 -22.185 1.00 70.75 87 ASP A O 1
ATOM 675 N N . LEU A 1 88 ? 19.859 2.336 -21.107 1.00 67.25 88 LEU A N 1
ATOM 676 C CA . LEU A 1 88 ? 19.125 2.721 -22.315 1.00 67.25 88 LEU A CA 1
ATOM 677 C C . LEU A 1 88 ? 19.471 4.150 -22.786 1.00 67.25 88 LEU A C 1
ATOM 679 O O . LEU A 1 88 ? 19.458 5.089 -21.979 1.00 67.25 88 LEU A O 1
ATOM 683 N N . PRO A 1 89 ? 19.686 4.359 -24.102 1.00 60.88 89 PRO A N 1
ATOM 684 C CA . PRO A 1 89 ? 19.874 5.687 -24.679 1.00 60.88 89 PRO A CA 1
ATOM 685 C C . PRO A 1 89 ? 18.689 6.621 -24.393 1.00 60.88 89 PRO A C 1
ATOM 687 O O . PRO A 1 89 ? 17.532 6.210 -24.440 1.00 60.88 89 PRO A O 1
ATOM 690 N N . VAL A 1 90 ? 18.966 7.914 -24.190 1.00 56.78 90 VAL A N 1
ATOM 691 C CA . VAL A 1 90 ? 17.961 8.947 -23.847 1.00 56.78 90 VAL A CA 1
ATOM 692 C C . VAL A 1 90 ? 16.800 9.025 -24.857 1.00 56.78 90 VAL A C 1
ATOM 694 O O . VAL A 1 90 ? 15.680 9.359 -24.486 1.00 56.78 90 VAL A O 1
ATOM 697 N N . ALA A 1 91 ? 17.030 8.655 -26.121 1.00 52.94 91 ALA A N 1
ATOM 698 C CA . ALA A 1 91 ? 15.999 8.625 -27.163 1.00 52.94 91 ALA A CA 1
ATOM 699 C C . ALA A 1 91 ? 14.875 7.595 -26.901 1.00 52.94 91 ALA A C 1
ATOM 701 O O . ALA A 1 91 ? 13.731 7.820 -27.293 1.00 52.94 91 ALA A O 1
ATOM 702 N N . GLU A 1 92 ? 15.174 6.504 -26.190 1.00 53.69 92 GLU A N 1
ATOM 703 C CA . GLU A 1 92 ? 14.220 5.443 -25.821 1.00 53.69 92 GLU A CA 1
ATOM 704 C C . GLU A 1 92 ? 13.420 5.797 -24.549 1.00 53.69 92 GLU A C 1
ATOM 706 O O . GLU A 1 92 ? 12.470 5.105 -24.191 1.00 53.69 92 GLU A O 1
ATOM 711 N N . GLN A 1 93 ? 13.740 6.917 -23.882 1.00 61.88 93 GLN A N 1
ATOM 712 C CA . GLN A 1 93 ? 13.084 7.374 -22.644 1.00 61.88 93 GLN A CA 1
ATOM 713 C C . GLN A 1 93 ? 11.765 8.139 -22.888 1.00 61.88 93 GLN A C 1
ATOM 715 O O . GLN A 1 93 ? 11.218 8.761 -21.977 1.00 61.88 93 GLN A O 1
ATOM 720 N N . THR A 1 94 ? 11.232 8.105 -24.113 1.00 69.38 94 THR A N 1
ATOM 721 C CA . THR A 1 94 ? 9.903 8.655 -24.430 1.00 69.38 94 THR A CA 1
ATOM 722 C C . THR A 1 94 ? 8.815 7.643 -24.060 1.00 69.38 94 THR A C 1
ATOM 724 O O . THR A 1 94 ? 8.998 6.448 -24.267 1.00 69.38 94 THR A O 1
ATOM 727 N N . TYR A 1 95 ? 7.644 8.100 -23.597 1.00 65.69 95 TYR A N 1
ATOM 728 C CA . TYR A 1 95 ? 6.520 7.228 -23.205 1.00 65.69 95 TYR A CA 1
ATOM 729 C C . TYR A 1 95 ? 6.144 6.189 -24.282 1.00 65.69 95 TYR A C 1
ATOM 731 O O . TYR A 1 95 ? 6.025 5.005 -23.982 1.00 65.69 95 TYR A O 1
ATOM 739 N N . MET A 1 96 ? 6.035 6.596 -25.555 1.00 68.94 96 MET A N 1
ATOM 740 C CA . MET A 1 96 ? 5.763 5.658 -26.658 1.00 68.94 96 MET A CA 1
ATOM 741 C C . MET A 1 96 ? 6.920 4.685 -26.930 1.00 68.94 96 MET A C 1
ATOM 743 O O . MET A 1 96 ? 6.673 3.537 -27.293 1.00 68.94 96 MET A O 1
ATOM 747 N N . GLY A 1 97 ? 8.169 5.127 -26.749 1.00 69.12 97 GLY A N 1
ATOM 748 C CA . GLY A 1 97 ? 9.352 4.268 -26.863 1.00 69.12 97 GLY A CA 1
ATOM 749 C C . GLY A 1 97 ? 9.334 3.180 -25.795 1.00 69.12 97 GLY A C 1
ATOM 750 O O . GLY A 1 97 ? 9.450 2.003 -26.115 1.00 69.12 97 GLY A O 1
ATOM 751 N N . PHE A 1 98 ? 9.028 3.559 -24.553 1.00 70.50 98 PHE A N 1
ATOM 752 C CA . PHE A 1 98 ? 8.883 2.637 -23.431 1.00 70.50 98 PHE A CA 1
ATOM 753 C C . PHE A 1 98 ? 7.761 1.610 -23.641 1.00 70.50 98 PHE A C 1
ATOM 755 O O . PHE A 1 98 ? 7.972 0.422 -23.417 1.00 70.50 98 PHE A O 1
ATOM 762 N N . VAL A 1 99 ? 6.584 2.026 -24.123 1.00 71.75 99 VAL A N 1
ATOM 763 C CA . VAL A 1 99 ? 5.466 1.101 -24.399 1.00 71.75 99 VAL A CA 1
ATOM 764 C C . VAL A 1 99 ? 5.808 0.113 -25.518 1.00 71.75 99 VAL A C 1
ATOM 766 O O . VAL A 1 99 ? 5.550 -1.084 -25.382 1.00 71.75 99 VAL A O 1
ATOM 769 N N . ASN A 1 100 ? 6.434 0.578 -26.603 1.00 74.19 100 ASN A N 1
ATOM 770 C CA . ASN A 1 100 ? 6.899 -0.313 -27.668 1.00 74.19 100 ASN A CA 1
ATOM 771 C C . ASN A 1 100 ? 7.971 -1.279 -27.161 1.00 74.19 100 ASN A C 1
ATOM 773 O O . ASN A 1 100 ? 7.909 -2.470 -27.454 1.00 74.19 100 ASN A O 1
ATOM 777 N N . LEU A 1 101 ? 8.912 -0.796 -26.354 1.00 74.38 101 LEU A N 1
ATOM 778 C CA . LEU A 1 101 ? 9.943 -1.625 -25.748 1.00 74.38 101 LEU A CA 1
ATOM 779 C C . LEU A 1 101 ? 9.327 -2.701 -24.836 1.00 74.38 101 LEU A C 1
ATOM 781 O O . LEU A 1 101 ? 9.727 -3.862 -24.906 1.00 74.38 101 LEU A O 1
ATOM 785 N N . LEU A 1 102 ? 8.319 -2.346 -24.034 1.00 76.38 102 LEU A N 1
ATOM 786 C CA . LEU A 1 102 ? 7.595 -3.262 -23.149 1.00 76.38 102 LEU A CA 1
ATOM 787 C C . LEU A 1 102 ? 6.899 -4.396 -23.908 1.00 76.38 102 LEU A C 1
ATOM 789 O O . LEU A 1 102 ? 7.033 -5.557 -23.527 1.00 76.38 102 LEU A O 1
ATOM 793 N N . LEU A 1 103 ? 6.159 -4.062 -24.969 1.00 76.56 103 LEU A N 1
ATOM 794 C CA . LEU A 1 103 ? 5.293 -5.011 -25.676 1.00 76.56 103 LEU A CA 1
ATOM 795 C C . LEU A 1 103 ? 6.028 -5.799 -26.767 1.00 76.56 103 LEU A C 1
ATOM 797 O O . LEU A 1 103 ? 5.737 -6.979 -26.973 1.00 76.56 103 LEU A O 1
ATOM 801 N N . ALA A 1 104 ? 6.979 -5.167 -27.460 1.00 78.00 104 ALA A N 1
ATOM 802 C CA . ALA A 1 104 ? 7.643 -5.744 -28.626 1.00 78.00 104 ALA A CA 1
ATOM 803 C C . ALA A 1 104 ? 8.922 -6.522 -28.287 1.00 78.00 104 ALA A C 1
ATOM 805 O O . ALA A 1 104 ? 9.387 -7.310 -29.112 1.00 78.00 104 ALA A O 1
ATOM 806 N N . THR A 1 105 ? 9.506 -6.339 -27.094 1.00 81.44 105 THR A N 1
ATOM 807 C CA . THR A 1 105 ? 10.774 -6.991 -26.732 1.00 81.44 105 THR A CA 1
ATOM 808 C C . THR A 1 105 ? 10.616 -8.033 -25.631 1.00 81.44 105 THR A C 1
ATOM 810 O O . THR A 1 105 ? 9.852 -7.873 -24.681 1.00 81.44 105 THR A O 1
ATOM 813 N N . LYS A 1 106 ? 11.414 -9.107 -25.710 1.00 81.31 106 LYS A N 1
ATOM 814 C CA . LYS A 1 106 ? 11.487 -10.120 -24.642 1.00 81.31 106 LYS A CA 1
ATOM 815 C C . LYS A 1 106 ? 11.913 -9.506 -23.303 1.00 81.31 106 LYS A C 1
ATOM 817 O O . LYS A 1 106 ? 11.412 -9.913 -22.262 1.00 81.31 106 LYS A O 1
ATOM 822 N N . ILE A 1 107 ? 12.809 -8.518 -23.339 1.00 82.06 107 ILE A N 1
ATOM 823 C CA . ILE A 1 107 ? 13.290 -7.799 -22.150 1.00 82.06 107 ILE A CA 1
ATOM 824 C C . ILE A 1 107 ? 12.136 -7.034 -21.487 1.00 82.06 107 ILE A C 1
ATOM 826 O O . ILE A 1 107 ? 11.983 -7.113 -20.271 1.00 82.06 107 ILE A O 1
ATOM 830 N N . GLY A 1 108 ? 11.279 -6.3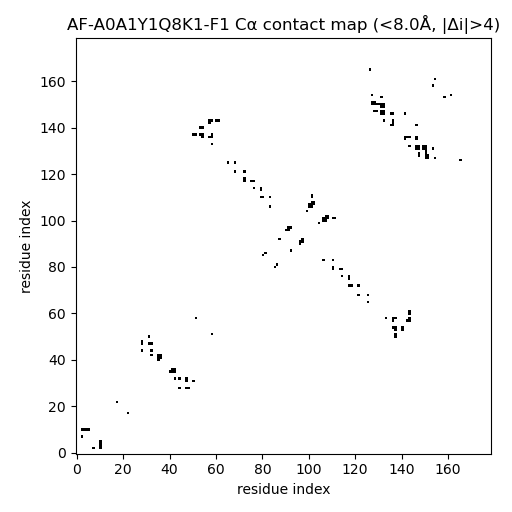82 -22.278 1.00 82.88 108 GLY A N 1
ATOM 831 C CA . GLY A 1 108 ? 10.072 -5.699 -21.810 1.00 82.88 108 GLY A CA 1
ATOM 832 C C . GLY A 1 108 ? 9.079 -6.616 -21.090 1.00 82.88 108 GLY A C 1
ATOM 833 O O . GLY A 1 108 ? 8.577 -6.274 -20.016 1.00 82.88 108 GLY A O 1
ATOM 834 N N . TRP A 1 109 ? 8.863 -7.826 -21.611 1.00 85.94 109 TRP A N 1
ATOM 835 C CA . TRP A 1 109 ? 8.033 -8.839 -20.950 1.00 85.94 109 TRP A CA 1
ATOM 836 C C . TRP A 1 109 ? 8.627 -9.321 -19.622 1.00 85.94 109 TRP A C 1
ATOM 838 O O . TRP A 1 109 ? 7.905 -9.407 -18.626 1.00 85.94 109 TRP A O 1
ATOM 848 N N . LEU A 1 110 ? 9.938 -9.598 -19.574 1.00 87.88 110 LEU A N 1
ATOM 849 C CA . LEU A 1 110 ? 10.609 -9.974 -18.324 1.00 87.88 110 LEU A CA 1
ATOM 850 C C . LEU A 1 110 ? 10.556 -8.843 -17.290 1.00 87.88 110 LEU A C 1
ATOM 852 O O . LEU A 1 110 ? 10.279 -9.110 -16.121 1.00 87.88 110 LEU A O 1
ATOM 856 N N . PHE A 1 111 ? 10.771 -7.596 -17.714 1.00 88.62 111 PHE A N 1
ATOM 857 C CA . PHE A 1 111 ? 10.613 -6.428 -16.852 1.00 88.62 111 PHE A CA 1
ATOM 858 C C . PHE A 1 111 ? 9.192 -6.349 -16.294 1.00 88.62 111 PHE A C 1
ATOM 860 O O . PHE A 1 111 ? 9.023 -6.195 -15.089 1.00 88.62 111 PHE A O 1
ATOM 867 N N . THR A 1 112 ? 8.174 -6.499 -17.144 1.00 87.31 112 THR A N 1
ATOM 868 C CA . THR A 1 112 ? 6.767 -6.410 -16.731 1.00 87.31 112 THR A CA 1
ATOM 869 C C . THR A 1 112 ? 6.436 -7.473 -15.690 1.00 87.31 112 THR A C 1
ATOM 871 O O . THR A 1 112 ? 5.848 -7.159 -14.659 1.00 87.31 112 THR A O 1
ATOM 874 N N . LEU A 1 113 ? 6.870 -8.718 -15.907 1.00 90.44 113 LEU A N 1
ATOM 875 C CA . LEU A 1 113 ? 6.689 -9.803 -14.941 1.00 90.44 113 LEU A CA 1
ATOM 876 C C . LEU A 1 113 ? 7.423 -9.528 -13.626 1.00 90.44 113 LEU A C 1
ATOM 878 O O . LEU A 1 113 ? 6.845 -9.729 -12.557 1.00 90.44 113 LEU A O 1
ATOM 882 N N . ALA A 1 114 ? 8.667 -9.049 -13.680 1.00 90.38 114 ALA A N 1
ATOM 883 C CA . ALA A 1 114 ? 9.438 -8.707 -12.488 1.00 90.38 114 ALA A CA 1
ATOM 884 C C . ALA A 1 114 ? 8.778 -7.561 -11.706 1.00 90.38 114 ALA A C 1
ATOM 886 O O . ALA A 1 114 ? 8.548 -7.679 -10.502 1.00 90.38 114 ALA A O 1
ATOM 887 N N . PHE A 1 115 ? 8.411 -6.482 -12.394 1.00 89.75 115 PHE A N 1
ATOM 888 C CA . PHE A 1 115 ? 7.764 -5.312 -11.812 1.00 89.75 115 PHE A CA 1
ATOM 889 C C . PHE A 1 115 ? 6.406 -5.666 -11.195 1.00 89.75 115 PHE A C 1
ATOM 891 O O . PHE A 1 115 ? 6.138 -5.308 -10.048 1.00 89.75 115 PHE A O 1
ATOM 898 N N . LEU A 1 116 ? 5.585 -6.441 -11.912 1.00 91.19 116 LEU A N 1
ATOM 899 C CA . LEU A 1 116 ? 4.297 -6.927 -11.421 1.00 91.19 116 LEU A CA 1
ATOM 900 C C . LEU A 1 116 ? 4.466 -7.845 -10.207 1.00 91.19 116 LEU A C 1
ATOM 902 O O . LEU A 1 116 ? 3.703 -7.726 -9.257 1.00 91.19 116 LEU A O 1
ATOM 906 N N . SER A 1 117 ? 5.473 -8.721 -10.199 1.00 93.62 117 SER A N 1
ATOM 907 C CA . SER A 1 117 ? 5.735 -9.630 -9.074 1.00 93.62 117 SER A CA 1
ATOM 908 C C . SER A 1 117 ? 6.120 -8.870 -7.806 1.00 93.62 117 SER A C 1
ATOM 910 O O . SER A 1 117 ? 5.596 -9.153 -6.728 1.00 93.62 117 SER A O 1
ATOM 912 N N . VAL A 1 118 ? 6.998 -7.868 -7.927 1.00 93.44 118 VAL A N 1
ATOM 913 C CA . VAL A 1 118 ? 7.353 -6.999 -6.797 1.00 93.44 118 VAL A CA 1
ATOM 914 C C . VAL A 1 118 ? 6.123 -6.207 -6.348 1.00 93.44 118 VAL A C 1
ATOM 916 O O . VAL A 1 118 ? 5.830 -6.177 -5.155 1.00 93.44 118 VAL A O 1
ATOM 919 N N . GLY A 1 119 ? 5.354 -5.632 -7.276 1.00 90.88 119 GLY A N 1
ATOM 920 C CA . GLY A 1 119 ? 4.134 -4.886 -6.952 1.00 90.88 119 GLY A CA 1
ATOM 921 C C . GLY A 1 119 ? 3.101 -5.742 -6.229 1.00 90.88 119 GLY A C 1
ATOM 922 O O . GLY A 1 119 ? 2.563 -5.332 -5.201 1.00 90.88 119 GLY A O 1
ATOM 923 N N . LEU A 1 120 ? 2.894 -6.970 -6.703 1.00 92.38 120 LEU A N 1
ATOM 924 C CA . LEU A 1 120 ? 2.006 -7.948 -6.087 1.00 92.38 120 LEU A CA 1
ATOM 925 C C . LEU A 1 120 ? 2.454 -8.290 -4.664 1.00 92.38 120 LEU A C 1
ATOM 927 O O . LEU A 1 120 ? 1.617 -8.350 -3.769 1.00 92.38 120 LEU A O 1
ATOM 931 N N . MET A 1 121 ? 3.756 -8.457 -4.422 1.00 95.19 121 MET A N 1
ATOM 932 C CA . MET A 1 121 ? 4.286 -8.707 -3.079 1.00 95.19 121 MET A CA 1
ATOM 933 C C . MET A 1 121 ? 3.908 -7.577 -2.109 1.00 95.19 121 MET A C 1
ATOM 935 O O . MET A 1 121 ? 3.374 -7.843 -1.032 1.00 95.19 121 MET A O 1
ATOM 939 N N . PHE A 1 122 ? 4.127 -6.316 -2.491 1.00 93.19 122 PHE A N 1
ATOM 940 C CA . PHE A 1 122 ? 3.764 -5.170 -1.651 1.00 93.19 122 PHE A CA 1
ATOM 941 C C . PHE A 1 122 ? 2.247 -5.020 -1.484 1.00 93.19 122 PHE A C 1
ATOM 943 O O . PHE A 1 122 ? 1.786 -4.715 -0.382 1.00 93.19 122 PHE A O 1
ATOM 950 N N . ALA A 1 123 ? 1.469 -5.288 -2.536 1.00 91.50 123 ALA A N 1
ATOM 951 C CA . ALA A 1 123 ? 0.010 -5.286 -2.486 1.00 91.50 123 ALA A CA 1
ATOM 952 C C . ALA A 1 123 ? -0.538 -6.363 -1.535 1.00 91.50 123 ALA A C 1
ATOM 954 O O . ALA A 1 123 ? -1.458 -6.102 -0.764 1.00 91.50 123 ALA A O 1
ATOM 955 N N . VAL A 1 124 ? 0.050 -7.562 -1.533 1.00 92.00 124 VAL A N 1
ATOM 956 C CA . VAL A 1 124 ? -0.325 -8.632 -0.600 1.00 92.00 124 VAL A CA 1
ATOM 957 C C . VAL A 1 124 ? -0.011 -8.222 0.834 1.00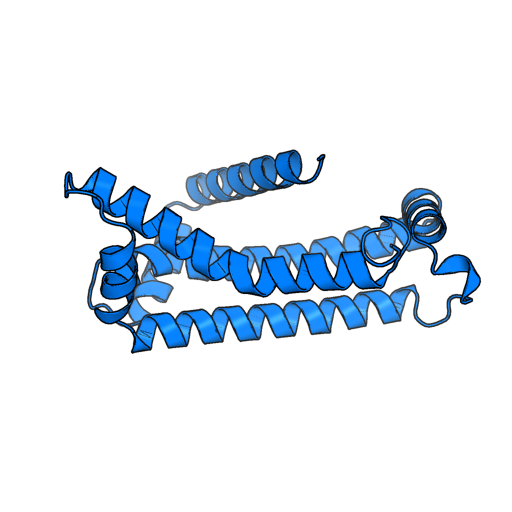 92.00 124 VAL A C 1
ATOM 959 O O . VAL A 1 124 ? -0.867 -8.371 1.702 1.00 92.00 124 VAL A O 1
ATOM 962 N N . VAL A 1 125 ? 1.175 -7.671 1.104 1.00 93.19 125 VAL A N 1
ATOM 963 C CA . VAL A 1 125 ? 1.542 -7.241 2.463 1.00 93.19 125 VAL A CA 1
ATOM 964 C C . VAL A 1 125 ? 0.607 -6.138 2.964 1.00 93.19 125 VAL A C 1
ATOM 966 O O . VAL A 1 125 ? 0.123 -6.215 4.098 1.00 93.19 125 VAL A O 1
ATOM 969 N N . SER A 1 126 ? 0.307 -5.135 2.137 1.00 91.19 126 SER A N 1
ATOM 970 C CA . SER A 1 126 ? -0.602 -4.047 2.516 1.00 91.19 126 SER A CA 1
ATOM 971 C C . SER A 1 126 ? -2.037 -4.541 2.720 1.00 91.19 126 SER A C 1
ATOM 973 O O . SER A 1 126 ? -2.682 -4.161 3.696 1.00 91.19 126 SER A O 1
ATOM 975 N N . PHE A 1 127 ? -2.521 -5.455 1.876 1.00 90.31 127 PHE A N 1
ATOM 976 C CA . PHE A 1 127 ? -3.837 -6.069 2.033 1.00 90.31 127 PHE A CA 1
ATOM 977 C C . PHE A 1 127 ? -3.923 -6.904 3.317 1.00 90.31 127 PHE A C 1
ATOM 979 O O . PHE A 1 127 ? -4.842 -6.721 4.117 1.00 90.31 127 PHE A O 1
ATOM 986 N N . VAL A 1 128 ? -2.933 -7.771 3.557 1.00 91.00 128 VAL A N 1
ATOM 987 C CA . VAL A 1 128 ? -2.892 -8.663 4.724 1.00 91.00 128 VAL A CA 1
ATOM 988 C C . VAL A 1 128 ? -2.896 -7.880 6.029 1.00 91.00 128 VAL A C 1
ATOM 990 O O . VAL A 1 128 ? -3.591 -8.238 6.982 1.00 91.00 128 VAL A O 1
ATOM 993 N N . THR A 1 129 ? -2.135 -6.792 6.071 1.00 90.19 129 THR A N 1
ATOM 994 C CA . THR A 1 129 ? -2.038 -5.940 7.255 1.00 90.19 129 THR A CA 1
ATOM 995 C C . THR A 1 129 ? -3.210 -4.974 7.388 1.00 90.19 129 THR A C 1
ATOM 997 O O . THR A 1 129 ? -3.523 -4.590 8.510 1.00 90.19 129 THR A O 1
ATOM 1000 N N . GLY A 1 130 ? -3.892 -4.608 6.299 1.00 87.38 130 GLY A N 1
ATOM 1001 C CA . GLY A 1 130 ? -4.877 -3.527 6.298 1.00 87.38 130 GLY A CA 1
ATOM 1002 C C . GLY A 1 130 ? -6.341 -3.920 6.352 1.00 87.38 130 GLY A C 1
ATOM 1003 O O . GLY A 1 130 ? -7.122 -3.141 6.900 1.00 87.38 130 GLY A O 1
ATOM 1004 N N . VAL A 1 131 ? -6.715 -5.100 5.845 1.00 87.38 131 VAL A N 1
ATOM 1005 C CA . VAL A 1 131 ? -8.125 -5.455 5.592 1.00 87.38 131 VAL A CA 1
ATOM 1006 C C . VAL A 1 131 ? -9.026 -5.311 6.825 1.00 87.38 131 VAL A C 1
ATOM 1008 O O . VAL A 1 131 ? -10.153 -4.841 6.699 1.00 87.38 131 VAL A O 1
ATOM 1011 N N . ALA A 1 132 ? -8.528 -5.638 8.024 1.00 86.00 132 ALA A N 1
ATOM 1012 C CA . ALA A 1 132 ? -9.264 -5.436 9.277 1.00 86.00 132 ALA A CA 1
ATOM 1013 C C . ALA A 1 132 ? -8.680 -4.326 10.171 1.00 86.00 132 ALA A C 1
ATOM 1015 O O . ALA A 1 132 ? -9.353 -3.847 11.081 1.00 86.00 132 ALA A O 1
ATOM 1016 N N . THR A 1 133 ? -7.439 -3.894 9.934 1.00 83.94 133 THR A N 1
ATOM 1017 C CA . THR A 1 133 ? -6.744 -2.956 10.829 1.00 83.94 133 THR A CA 1
ATOM 1018 C C . THR A 1 133 ? -7.352 -1.559 10.794 1.00 83.94 133 THR A C 1
ATOM 1020 O O . THR A 1 133 ? -7.585 -0.974 11.850 1.00 83.94 133 THR A O 1
ATOM 1023 N N . VAL A 1 134 ? -7.659 -1.035 9.604 1.00 78.81 134 VAL A N 1
ATOM 1024 C CA . VAL A 1 134 ? -8.246 0.307 9.439 1.00 78.81 134 VAL A CA 1
ATOM 1025 C C . VAL A 1 134 ? -9.601 0.440 10.154 1.00 78.81 134 VAL A C 1
ATOM 1027 O O . VAL A 1 134 ? -9.707 1.328 11.004 1.00 78.81 134 VAL A O 1
ATOM 1030 N N . PRO A 1 135 ? -10.604 -0.439 9.920 1.00 77.75 135 PRO A N 1
ATOM 1031 C CA . PRO A 1 135 ? -11.861 -0.400 10.674 1.00 77.75 135 PRO A CA 1
ATOM 1032 C C . PRO A 1 135 ? -11.632 -0.512 12.175 1.00 77.75 135 PRO A C 1
ATOM 1034 O O . PRO A 1 135 ? -12.133 0.299 12.946 1.00 77.75 135 PRO A O 1
ATOM 1037 N N . MET A 1 136 ? -10.818 -1.474 12.615 1.00 82.12 136 MET A N 1
ATOM 1038 C CA . MET A 1 136 ? -10.617 -1.705 14.044 1.00 82.12 136 MET A CA 1
ATOM 1039 C C . MET A 1 136 ? -10.000 -0.506 14.764 1.00 82.12 136 MET A C 1
ATOM 1041 O O . MET A 1 136 ? -10.393 -0.222 15.893 1.00 82.12 136 MET A O 1
ATOM 1045 N N . LEU A 1 137 ? -9.061 0.198 14.130 1.00 79.06 137 LEU A N 1
ATOM 1046 C CA . LEU A 1 137 ? -8.430 1.386 14.707 1.00 79.06 137 LEU A CA 1
ATOM 1047 C C . LEU A 1 137 ? -9.360 2.603 14.750 1.00 79.06 137 LEU A C 1
ATOM 1049 O O . LEU A 1 137 ? -9.212 3.434 15.647 1.00 79.06 137 LEU A O 1
ATOM 1053 N N . LEU A 1 138 ? -10.298 2.705 13.806 1.00 70.94 138 LEU A N 1
ATOM 1054 C CA . LEU A 1 138 ? -11.274 3.795 13.739 1.00 70.94 138 LEU A CA 1
ATOM 1055 C C . LEU A 1 138 ? -12.455 3.575 14.694 1.00 70.94 138 LEU A C 1
ATOM 1057 O O . LEU A 1 138 ? -12.934 4.517 15.327 1.00 70.94 138 LEU A O 1
ATOM 1061 N N . GLU A 1 139 ? -12.901 2.329 14.844 1.00 68.75 139 GLU A N 1
ATOM 1062 C CA . GLU A 1 139 ? -14.089 1.975 15.624 1.00 68.75 139 GLU A CA 1
ATOM 1063 C C . GLU A 1 139 ? -13.780 1.675 17.094 1.00 68.75 139 GLU A C 1
ATOM 1065 O O . GLU A 1 139 ? -14.609 1.923 17.975 1.00 68.75 139 GLU A O 1
ATOM 1070 N N . ARG A 1 140 ? -12.596 1.122 17.389 1.00 62.66 140 ARG A N 1
ATOM 1071 C CA . ARG A 1 140 ? -12.244 0.617 18.721 1.00 62.66 140 ARG A CA 1
ATOM 1072 C C . ARG A 1 140 ? -10.927 1.213 19.218 1.00 62.66 140 ARG A C 1
ATOM 1074 O O . ARG A 1 140 ? -9.973 1.410 18.471 1.00 62.66 140 ARG A O 1
ATOM 1081 N N . LYS A 1 141 ? -10.822 1.415 20.537 1.00 67.06 141 LYS A N 1
ATOM 1082 C CA . LYS A 1 141 ? -9.565 1.780 21.226 1.00 67.06 141 LYS A CA 1
ATOM 1083 C C . LYS A 1 141 ? -8.625 0.570 21.370 1.00 67.06 141 LYS A C 1
ATOM 1085 O O . LYS A 1 141 ? -8.151 0.276 22.463 1.00 67.06 141 LYS A O 1
ATOM 1090 N N . VAL A 1 142 ? -8.411 -0.184 20.292 1.00 80.31 142 VAL A N 1
ATOM 1091 C CA . VAL A 1 142 ? -7.478 -1.321 20.273 1.00 80.31 142 VAL A CA 1
ATOM 1092 C C . VAL A 1 142 ? -6.080 -0.864 19.866 1.00 80.31 142 VAL A C 1
ATOM 1094 O O . VAL A 1 142 ? -5.915 0.118 19.139 1.00 80.31 142 VAL A O 1
ATOM 1097 N N . SER A 1 143 ? -5.061 -1.575 20.351 1.00 85.75 143 SER A N 1
ATOM 1098 C CA . SER A 1 143 ? -3.677 -1.340 19.938 1.00 85.75 143 SER A CA 1
ATOM 1099 C C . SER A 1 143 ? -3.445 -1.799 18.499 1.00 85.75 143 SER A C 1
ATOM 1101 O O . SER A 1 143 ? -4.054 -2.772 18.043 1.00 85.75 143 SER A O 1
ATOM 1103 N N . LEU A 1 144 ? -2.510 -1.145 17.803 1.00 85.88 144 LEU A N 1
ATOM 1104 C CA . LEU A 1 144 ? -2.112 -1.505 16.440 1.00 85.88 144 LEU A CA 1
ATOM 1105 C C . LEU A 1 144 ? -1.742 -2.990 16.310 1.00 85.88 144 LEU A C 1
ATOM 1107 O O . LEU A 1 144 ? -2.198 -3.665 15.394 1.00 85.88 144 LEU A O 1
ATOM 1111 N N . VAL A 1 145 ? -0.981 -3.527 17.266 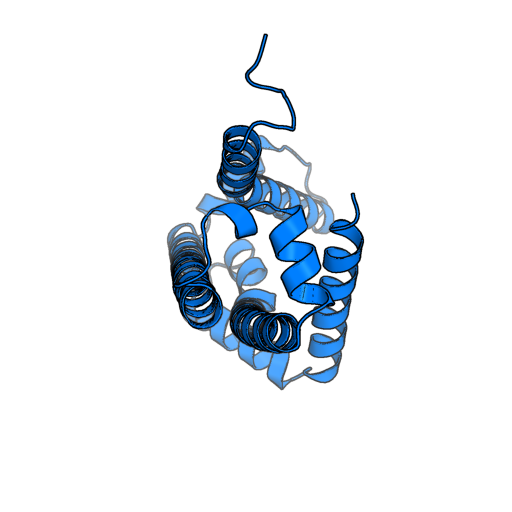1.00 88.88 145 VAL A N 1
ATOM 1112 C CA . VAL A 1 145 ? -0.572 -4.942 17.272 1.00 88.88 145 VAL A CA 1
ATOM 1113 C C . VAL A 1 145 ? -1.782 -5.880 17.315 1.00 88.88 145 VAL A C 1
ATOM 1115 O O . VAL A 1 145 ? -1.825 -6.881 16.601 1.00 88.88 145 VAL A O 1
ATOM 1118 N N . THR A 1 146 ? -2.795 -5.546 18.119 1.00 88.06 146 THR A N 1
ATOM 1119 C CA . THR A 1 146 ? -4.033 -6.336 18.203 1.00 88.06 146 THR A CA 1
ATOM 1120 C C . THR A 1 146 ? -4.797 -6.298 16.885 1.00 88.06 146 THR A C 1
ATOM 1122 O O . THR A 1 146 ? -5.288 -7.330 16.425 1.00 88.06 146 THR A O 1
ATOM 1125 N N . ALA A 1 147 ? -4.872 -5.124 16.260 1.00 87.81 147 ALA A N 1
ATOM 1126 C CA . ALA A 1 147 ? -5.543 -4.937 14.981 1.00 87.81 147 ALA A CA 1
ATOM 1127 C C . ALA A 1 147 ? -4.850 -5.734 13.856 1.00 87.81 147 ALA A C 1
ATOM 1129 O O . ALA A 1 147 ? -5.509 -6.515 13.170 1.00 87.81 147 ALA A O 1
ATOM 1130 N N . LEU A 1 148 ? -3.516 -5.664 13.766 1.00 90.62 148 LEU A N 1
ATOM 1131 C CA . LEU A 1 148 ? -2.717 -6.432 12.802 1.00 90.62 148 LEU A CA 1
ATOM 1132 C C . LEU A 1 148 ? -2.889 -7.946 12.980 1.00 90.62 148 LEU A C 1
ATOM 1134 O O . LEU A 1 148 ? -3.168 -8.660 12.017 1.00 90.62 148 LEU A O 1
ATOM 1138 N N . ASN A 1 149 ? -2.788 -8.440 14.217 1.00 91.19 149 ASN A N 1
ATOM 1139 C CA . ASN A 1 149 ? -2.997 -9.859 14.513 1.00 91.19 149 ASN A CA 1
ATOM 1140 C C . ASN A 1 149 ? -4.410 -10.319 14.145 1.00 91.19 149 ASN A C 1
ATOM 1142 O O . ASN A 1 149 ? -4.597 -11.445 13.684 1.00 91.19 149 ASN A O 1
ATOM 1146 N N . THR A 1 150 ? -5.406 -9.455 14.332 1.00 90.31 150 THR A N 1
ATOM 1147 C CA . THR A 1 150 ? -6.788 -9.754 13.948 1.00 90.31 150 THR A CA 1
ATOM 1148 C C . THR A 1 150 ? -6.940 -9.794 12.431 1.00 90.31 150 THR A C 1
ATOM 1150 O O . THR A 1 150 ? -7.584 -10.707 11.928 1.00 90.31 150 THR A O 1
ATOM 1153 N N . SER A 1 151 ? -6.287 -8.888 11.699 1.00 88.19 151 SER A N 1
ATOM 1154 C CA . SER A 1 151 ? -6.249 -8.893 10.231 1.00 88.19 151 SER A CA 1
ATOM 1155 C C . SER A 1 151 ? -5.673 -10.202 9.682 1.00 88.19 151 SER A C 1
ATOM 1157 O O . SER A 1 151 ? -6.304 -10.872 8.865 1.00 88.19 151 SER A O 1
ATOM 1159 N N . ILE A 1 152 ? -4.535 -10.648 10.223 1.00 90.81 152 ILE A N 1
ATOM 1160 C CA . ILE A 1 152 ? -3.914 -11.923 9.837 1.00 90.81 152 ILE A CA 1
ATOM 1161 C C . ILE A 1 152 ? -4.842 -13.101 10.160 1.00 90.81 152 ILE A C 1
ATOM 1163 O O . ILE A 1 152 ? -5.075 -13.960 9.311 1.00 90.81 152 ILE A O 1
ATOM 1167 N N . ARG A 1 153 ? -5.423 -13.142 11.366 1.00 90.69 153 ARG A N 1
ATOM 1168 C CA . ARG A 1 153 ? -6.361 -14.209 11.759 1.00 90.69 153 ARG A CA 1
ATOM 1169 C C . ARG A 1 153 ? -7.618 -14.230 10.895 1.00 90.69 153 ARG A C 1
ATOM 1171 O O . ARG A 1 153 ? -8.082 -15.315 10.562 1.00 90.69 153 ARG A O 1
ATOM 1178 N N . ALA A 1 154 ? -8.153 -13.071 10.519 1.00 89.75 154 ALA A N 1
ATOM 1179 C CA . ALA A 1 154 ? -9.322 -12.971 9.651 1.00 89.75 154 ALA A CA 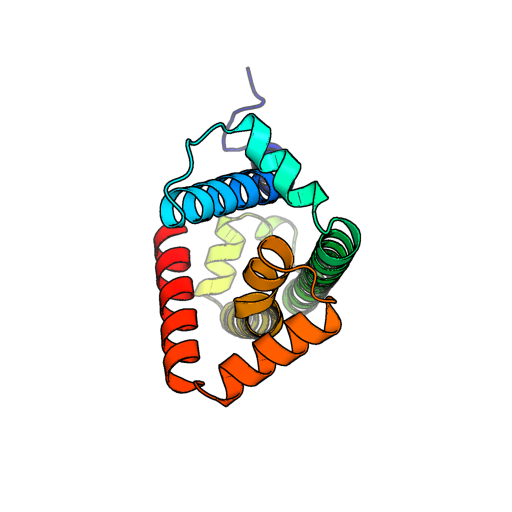1
ATOM 1180 C C . ALA A 1 154 ? -9.054 -13.614 8.284 1.00 89.75 154 ALA A C 1
ATOM 1182 O O . ALA A 1 154 ? -9.905 -14.340 7.765 1.00 89.75 154 ALA A O 1
ATOM 1183 N N . ILE A 1 155 ? -7.849 -13.412 7.748 1.00 90.94 155 ILE A N 1
ATOM 1184 C CA . ILE A 1 155 ? -7.411 -14.023 6.492 1.00 90.94 155 ILE A CA 1
ATOM 1185 C C . ILE A 1 155 ? -7.210 -15.520 6.648 1.00 90.94 155 ILE A C 1
ATOM 1187 O O . ILE A 1 155 ? -7.726 -16.278 5.836 1.00 90.94 155 ILE A O 1
ATOM 1191 N N . LEU A 1 156 ? -6.522 -15.966 7.697 1.00 90.56 156 LEU A N 1
ATOM 1192 C CA . LEU A 1 156 ? -6.304 -17.395 7.926 1.00 90.56 156 LEU A CA 1
ATOM 1193 C C . LEU A 1 156 ? -7.624 -18.153 8.136 1.00 90.56 156 LEU A C 1
ATOM 1195 O O . LEU A 1 156 ? -7.779 -19.263 7.633 1.00 90.56 156 LEU A O 1
ATOM 1199 N N . ALA A 1 157 ? -8.592 -17.542 8.821 1.00 92.62 157 ALA A N 1
ATOM 1200 C CA . ALA A 1 157 ? -9.908 -18.132 9.044 1.00 92.62 157 ALA A CA 1
ATOM 1201 C C . ALA A 1 157 ? -10.768 -18.184 7.768 1.00 92.62 157 ALA A C 1
ATOM 1203 O O . ALA A 1 157 ? -11.552 -19.114 7.603 1.00 92.62 157 ALA A O 1
ATOM 1204 N N . ASN A 1 158 ? -10.630 -17.208 6.862 1.00 92.31 158 ASN A N 1
ATOM 1205 C CA . ASN A 1 158 ? -11.508 -17.045 5.695 1.00 92.31 158 ASN A CA 1
ATOM 1206 C C . ASN A 1 158 ? -10.731 -16.816 4.392 1.00 92.31 158 ASN A C 1
ATOM 1208 O O . ASN A 1 158 ? -11.108 -15.975 3.573 1.00 92.31 158 ASN A O 1
ATOM 1212 N N . TRP A 1 159 ? -9.651 -17.569 4.175 1.00 90.25 159 TRP A N 1
ATOM 1213 C CA . TRP A 1 159 ? -8.698 -17.285 3.096 1.00 90.25 159 TRP A CA 1
ATOM 1214 C C . TRP A 1 159 ? -9.356 -17.244 1.711 1.00 90.25 159 TRP A C 1
ATOM 1216 O O . TRP A 1 159 ? -9.073 -16.347 0.926 1.00 90.25 159 TRP A O 1
ATOM 1226 N N . LYS A 1 160 ? -10.308 -18.149 1.438 1.00 91.88 160 LYS A N 1
ATOM 1227 C CA . LYS A 1 160 ? -11.046 -18.187 0.165 1.00 91.88 160 LYS A CA 1
ATOM 1228 C C . LYS A 1 160 ? -11.825 -16.898 -0.081 1.00 91.88 160 LYS A C 1
ATOM 1230 O O . LYS A 1 160 ? -11.751 -16.335 -1.167 1.00 91.88 160 LYS A O 1
ATOM 1235 N N . VAL A 1 161 ? -12.559 -16.430 0.929 1.00 91.81 161 VAL A N 1
ATOM 1236 C CA . VAL A 1 161 ? -13.359 -15.200 0.835 1.00 91.81 161 VAL A CA 1
ATOM 1237 C C . VAL A 1 161 ? -12.441 -14.000 0.637 1.00 91.81 161 VAL A C 1
ATOM 1239 O O . VAL A 1 161 ? -12.713 -13.161 -0.213 1.00 91.81 161 VAL A O 1
ATOM 1242 N N . MET A 1 162 ? -11.318 -13.952 1.355 1.00 90.69 162 MET A N 1
ATOM 1243 C CA . MET A 1 162 ? -10.356 -12.853 1.257 1.00 90.69 162 MET A CA 1
ATOM 1244 C C . MET A 1 162 ? -9.643 -12.804 -0.095 1.00 90.69 162 MET A C 1
ATOM 1246 O O . MET A 1 162 ? -9.403 -11.712 -0.600 1.00 90.69 162 MET A O 1
ATOM 1250 N N . VAL A 1 163 ? -9.361 -13.953 -0.718 1.00 90.50 163 VAL A N 1
ATOM 1251 C CA . VAL A 1 163 ? -8.823 -14.010 -2.087 1.00 90.50 163 VAL A CA 1
ATOM 1252 C C . VAL A 1 163 ? -9.828 -13.447 -3.090 1.00 90.50 163 VAL A C 1
ATOM 1254 O O . VAL A 1 163 ? -9.455 -12.613 -3.911 1.00 90.50 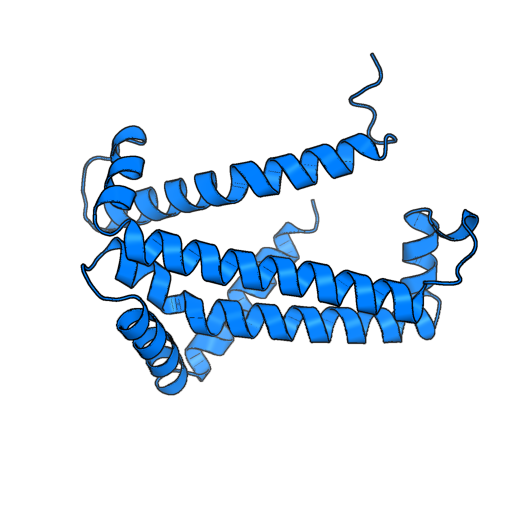163 VAL A O 1
ATOM 1257 N N . TRP A 1 164 ? -11.105 -13.834 -3.002 1.00 93.50 164 TRP A N 1
ATOM 1258 C CA . TRP A 1 164 ? -12.155 -13.260 -3.852 1.00 93.50 164 TRP A CA 1
ATOM 1259 C C . TRP A 1 164 ? -12.317 -11.758 -3.639 1.00 93.50 164 TRP A C 1
ATOM 1261 O O . TRP A 1 164 ? -12.497 -11.003 -4.596 1.00 93.50 164 TRP A O 1
ATOM 1271 N N . TRP A 1 165 ? -12.207 -11.314 -2.390 1.00 91.19 165 TRP A N 1
ATOM 1272 C CA . TRP A 1 165 ? -12.268 -9.901 -2.051 1.00 91.19 165 TRP A CA 1
ATOM 1273 C C . TRP A 1 165 ? -11.096 -9.129 -2.664 1.00 91.19 165 TRP A C 1
ATOM 1275 O O . TRP A 1 165 ? -11.312 -8.147 -3.368 1.00 91.19 165 TRP A O 1
ATOM 1285 N N . ALA A 1 166 ? -9.865 -9.617 -2.491 1.00 88.94 166 ALA A N 1
ATOM 1286 C CA . ALA A 1 166 ? -8.673 -9.029 -3.100 1.00 88.94 166 ALA A CA 1
ATOM 1287 C C . ALA A 1 166 ? -8.764 -8.996 -4.635 1.00 88.94 166 ALA A C 1
ATOM 1289 O O . ALA A 1 166 ? -8.451 -7.976 -5.246 1.00 88.94 166 ALA A O 1
ATOM 1290 N N . ALA A 1 167 ? -9.258 -10.072 -5.257 1.00 91.50 167 ALA A N 1
ATOM 1291 C CA . ALA A 1 167 ? -9.495 -10.127 -6.697 1.00 91.50 167 ALA A CA 1
ATOM 1292 C C . ALA A 1 167 ? -10.518 -9.074 -7.149 1.00 91.50 167 ALA A C 1
ATOM 1294 O O . ALA A 1 167 ? -10.316 -8.416 -8.164 1.00 91.50 167 ALA A O 1
ATOM 1295 N N . THR A 1 168 ? -11.580 -8.861 -6.372 1.00 91.94 168 THR A N 1
ATOM 1296 C CA . THR A 1 168 ? -12.604 -7.851 -6.671 1.00 91.94 168 THR A CA 1
ATOM 1297 C C . THR A 1 168 ? -12.016 -6.442 -6.639 1.00 91.94 168 THR A C 1
ATOM 1299 O O . THR A 1 168 ? -12.237 -5.674 -7.572 1.00 91.94 168 THR A O 1
ATOM 1302 N N . ILE A 1 169 ? -11.211 -6.112 -5.619 1.00 88.12 169 ILE A N 1
ATOM 1303 C CA . ILE A 1 169 ? -10.485 -4.833 -5.575 1.00 88.12 169 ILE A CA 1
ATOM 1304 C C . ILE A 1 169 ? -9.596 -4.690 -6.813 1.00 88.12 169 ILE A C 1
ATOM 1306 O O . ILE A 1 169 ? -9.630 -3.653 -7.468 1.00 88.12 169 ILE A O 1
ATOM 1310 N N . ALA A 1 170 ? -8.808 -5.720 -7.135 1.00 88.06 170 ALA A N 1
ATOM 1311 C CA . ALA A 1 170 ? -7.875 -5.679 -8.254 1.00 88.06 170 ALA A CA 1
ATOM 1312 C C . ALA A 1 170 ? -8.591 -5.435 -9.590 1.00 88.06 170 ALA A C 1
ATOM 1314 O O . ALA A 1 170 ? -8.130 -4.620 -10.383 1.00 88.06 170 ALA A O 1
ATOM 1315 N N . VAL A 1 171 ? -9.743 -6.076 -9.810 1.00 91.19 171 VAL A N 1
ATOM 1316 C CA . VAL A 1 171 ? -10.574 -5.858 -11.002 1.00 91.19 171 VAL A CA 1
ATOM 1317 C C . VAL A 1 171 ? -11.132 -4.436 -11.032 1.00 91.19 171 VAL A C 1
ATOM 1319 O O . VAL A 1 171 ? -11.029 -3.778 -12.059 1.00 91.19 171 VAL A O 1
ATOM 1322 N N . ILE A 1 172 ? -11.677 -3.932 -9.921 1.00 89.44 172 ILE A N 1
ATOM 1323 C CA . ILE A 1 172 ? -12.230 -2.568 -9.857 1.00 89.44 172 ILE A CA 1
ATOM 1324 C C . ILE A 1 172 ? -11.145 -1.523 -10.132 1.00 89.44 172 ILE A C 1
ATOM 1326 O O . ILE A 1 172 ? -11.369 -0.600 -10.909 1.00 89.44 172 ILE A O 1
ATOM 1330 N N . ILE A 1 173 ? -9.969 -1.673 -9.517 1.00 83.56 173 ILE A N 1
ATOM 1331 C CA . ILE A 1 173 ? -8.832 -0.777 -9.753 1.00 83.56 173 ILE A CA 1
ATOM 1332 C C . ILE A 1 173 ? -8.372 -0.887 -11.206 1.00 83.56 173 ILE A C 1
ATOM 1334 O O . ILE A 1 173 ? -8.173 0.140 -11.840 1.00 83.56 173 ILE A O 1
ATOM 1338 N N . GLY A 1 174 ? -8.245 -2.106 -11.739 1.00 83.50 174 GLY A N 1
ATOM 1339 C CA . GLY A 1 174 ? -7.853 -2.340 -13.128 1.00 83.50 174 GLY A CA 1
ATOM 1340 C C . GLY A 1 174 ? -8.781 -1.640 -14.118 1.00 83.50 174 GLY A C 1
ATOM 1341 O O . GLY A 1 174 ? -8.304 -0.908 -14.974 1.00 83.50 174 GLY A O 1
ATOM 1342 N N . LEU A 1 175 ? -10.097 -1.772 -13.936 1.00 85.88 175 LEU A N 1
ATOM 1343 C CA . LEU A 1 175 ? -11.097 -1.080 -14.757 1.00 85.88 175 LEU A CA 1
ATOM 1344 C C . LEU A 1 175 ? -11.043 0.449 -14.610 1.00 85.88 175 LEU A C 1
ATOM 1346 O O . LEU A 1 175 ? -11.411 1.167 -15.531 1.00 85.88 175 LEU A O 1
ATOM 1350 N N . GLY A 1 176 ? -10.614 0.956 -13.453 1.00 76.12 176 GLY A N 1
ATOM 1351 C CA . GLY A 1 176 ? -10.484 2.391 -13.203 1.00 76.12 176 GLY A CA 1
ATOM 1352 C C . GLY A 1 176 ? -9.248 3.038 -13.835 1.00 76.12 176 GLY A C 1
ATOM 1353 O O . GLY A 1 176 ? -9.194 4.261 -13.902 1.00 76.12 176 GLY A O 1
ATOM 1354 N N . ILE A 1 177 ? -8.263 2.248 -14.274 1.00 71.31 177 ILE A N 1
ATOM 1355 C CA . ILE A 1 177 ? -7.026 2.748 -14.899 1.00 71.31 177 ILE A CA 1
ATOM 1356 C C . ILE A 1 177 ? -7.239 3.097 -16.389 1.00 71.31 177 ILE A C 1
ATOM 1358 O O . ILE A 1 177 ? -6.443 3.844 -16.950 1.00 71.31 177 ILE A O 1
ATOM 1362 N N . ASP A 1 178 ? -8.337 2.650 -17.008 1.00 44.78 178 ASP A N 1
ATOM 1363 C CA . ASP A 1 178 ? -8.654 2.869 -18.431 1.00 44.78 178 ASP A CA 1
ATOM 1364 C C . ASP A 1 178 ? -9.388 4.207 -18.739 1.00 44.78 178 ASP A C 1
ATOM 1366 O O . ASP A 1 178 ? -10.258 4.246 -19.613 1.00 44.78 178 ASP A O 1
ATOM 1370 N N . VAL A 1 179 ? -9.065 5.321 -18.058 1.00 40.09 179 VAL A N 1
ATOM 1371 C CA . VAL A 1 179 ? -9.672 6.661 -18.304 1.00 40.09 179 VAL A CA 1
ATOM 1372 C C . VAL A 1 179 ? -8.631 7.766 -18.454 1.00 40.09 179 VAL A C 1
ATOM 1374 O O . VAL A 1 179 ? -7.726 7.853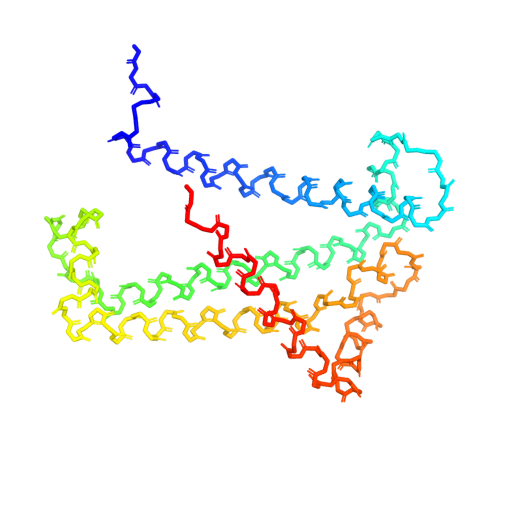 -17.595 1.00 40.09 179 VAL A O 1
#

Secondary structure (DSSP, 8-state):
--SS-TT-HHHHHHHHHHHHHHHHHHHHHHHHHHHHHHHT----HHHHHHHGGGSHHHHHHHHHHHHHHHHHHHHHHHHHHHHHHTT--GGGGSHHHHHHHHHHSHHHHHHHHHHHHHHHHHHHHHHHHHTTHHHHHHHS---HHHHHHHHHHHHHHTHHHHHHHHHHHHHHHHHHT--

Radius of gyration: 20.0 Å; Cα contacts (8 Å, |Δi|>4): 97; chains: 1; bounding box: 49×48×50 Å

Sequence (179 aa):
MGLLSANNPGFYVAQAAGFMLLGPFLALGLYDLSYRRAQGEPTRFVQSAVALLRNPVNLTLYALFLGTLMLLWLSMSSVVMRLFFGDLPVAEQTYMGFVNLLLATKIGWLFTLAFLSVGLMFAVVSFVTGVATVPMLLERKVSLVTALNTSIRAILANWKVMVWWAATIAVIIGLGIDV

InterPro domains:
  IPR018692 Predicted integral membrane protein DUF2189 [PF09955] (15-139)

Organism: NCBI:txid525917

Foldseek 3Di:
DPPPPPPDPVVVVVVVVVCVVCVVVVVQLVVLVVVCVVVVHDDDSVCSVVLCVVQVPQVVVVVVVVVVLVVVLVVVLVVLCCVLPVPPDPVCVDPVSLVCCLPVDPSNVVSVVVNVVSVVVSLVVCQLQPVQQVVCSSPHPDHSVVRRVVSNVVCVVCVVVSVVVSVVVVVVVVVVVPD

Mean predicted aligned error: 10.62 Å

Solvent-accessible surface area (backbone atoms only — not comparable to full-atom values): 10064 Å² total; per-residue (Å²): 144,76,81,84,46,94,86,41,74,67,48,57,54,49,50,52,51,47,45,68,63,46,45,63,57,52,52,51,52,52,50,45,52,55,50,36,59,75,70,72,50,89,89,52,82,78,60,48,68,54,52,54,66,73,38,45,66,48,50,48,53,49,50,49,52,53,48,52,51,50,51,50,48,53,52,51,52,54,47,56,48,41,75,76,50,64,83,61,59,76,83,50,72,40,74,70,43,44,53,48,43,34,74,76,33,74,66,25,46,53,47,48,53,52,52,50,52,54,49,50,54,54,50,49,54,50,46,47,46,39,77,40,21,58,60,40,43,68,76,39,94,57,55,54,69,58,27,33,55,47,14,45,49,54,38,71,77,37,46,71,60,48,50,54,49,52,50,50,53,51,50,54,53,56,66,64,65,81,118

pLDDT: mean 76.63, std 13.99, range [40.09, 95.19]